Protein AF-A0A8H5HK68-F1 (afdb_monomer)

Foldseek 3Di:
DDPVVVVVVLVVVVVVVVVPPDDDPDDDPVVVVVVSVVVVVVVVVVVPDPPCPPPDDPDDDDDDDDDDDDDPPPPPPPPPPVPPPPPPDDPPDDDPPPDPCDPVNVVVVVVVVVVVVVVVVVVVVVVVVVVVVPDDPVVVVVVVVVVVVVVVVVVVVVVVVVVVVVVVVVVVVVVVVVVLVVQCVPPNPCSCVVVVPDPDPPPPPPPPDDDDDDDDDDDDDDDDDDDPDDDDDDDPVCPVVVVVVVVVVVVVVVVVVVVVVVVVVVVVVVVVVVVVVVVVVVVVVVVVVVVD

pLDDT: mean 76.27, std 20.34, range [37.88, 98.5]

Structure (mmCIF, N/CA/C/O backbone):
data_AF-A0A8H5HK68-F1
#
_entry.id   AF-A0A8H5HK68-F1
#
loop_
_atom_site.group_PDB
_atom_site.id
_atom_site.type_symbol
_atom_site.label_atom_id
_atom_site.label_alt_id
_atom_site.label_comp_id
_atom_site.label_asym_id
_atom_site.label_entity_id
_atom_site.label_seq_id
_atom_site.pdbx_PDB_ins_code
_atom_site.Cartn_x
_atom_site.Cartn_y
_atom_site.Cartn_z
_atom_site.occupancy
_atom_site.B_iso_or_equiv
_atom_site.auth_seq_id
_atom_site.auth_comp_id
_atom_site.auth_asym_id
_atom_site.auth_atom_id
_atom_site.pdbx_PDB_model_num
ATOM 1 N N . MET A 1 1 ? 32.443 6.934 2.730 1.00 54.97 1 MET A N 1
ATOM 2 C CA . MET A 1 1 ? 32.613 5.582 3.315 1.00 54.97 1 MET A CA 1
ATOM 3 C C . MET A 1 1 ? 32.509 4.552 2.202 1.00 54.97 1 MET A C 1
ATOM 5 O O . MET A 1 1 ? 31.492 4.511 1.526 1.00 54.97 1 MET A O 1
ATOM 9 N N . SER A 1 2 ? 33.548 3.757 1.962 1.00 69.62 2 SER A N 1
ATOM 10 C CA . SER A 1 2 ? 33.532 2.684 0.959 1.00 69.62 2 SER A CA 1
ATOM 11 C C . SER A 1 2 ? 32.573 1.556 1.374 1.00 69.62 2 SER A C 1
ATOM 13 O O . SER A 1 2 ? 32.451 1.256 2.561 1.00 69.62 2 SER A O 1
ATOM 15 N N . ARG A 1 3 ? 31.905 0.907 0.403 1.00 67.56 3 ARG A N 1
ATOM 16 C CA . ARG A 1 3 ? 30.930 -0.191 0.623 1.00 67.56 3 ARG A CA 1
ATOM 17 C C . ARG A 1 3 ? 31.469 -1.315 1.527 1.00 67.56 3 ARG A C 1
ATOM 19 O O . ARG A 1 3 ? 30.706 -1.946 2.255 1.00 67.56 3 ARG A O 1
ATOM 26 N N . LEU A 1 4 ? 32.788 -1.525 1.522 1.00 69.75 4 LEU A N 1
ATOM 27 C CA . LEU A 1 4 ? 33.481 -2.479 2.393 1.00 69.75 4 LEU A 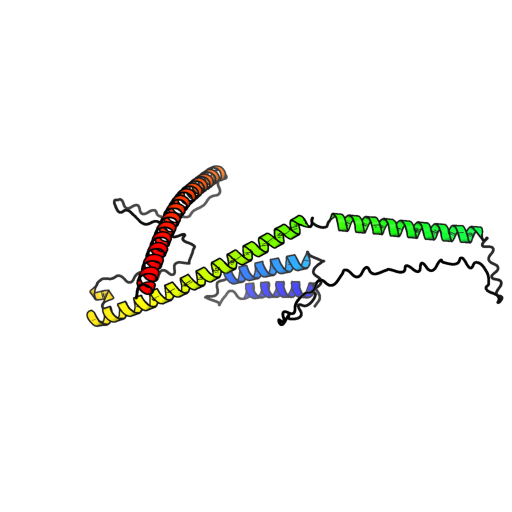CA 1
ATOM 28 C C . LEU A 1 4 ? 33.395 -2.120 3.888 1.00 69.75 4 LEU A C 1
ATOM 30 O O . LEU A 1 4 ? 33.248 -3.009 4.725 1.00 69.75 4 LEU A O 1
ATOM 34 N N . ASN A 1 5 ? 33.447 -0.831 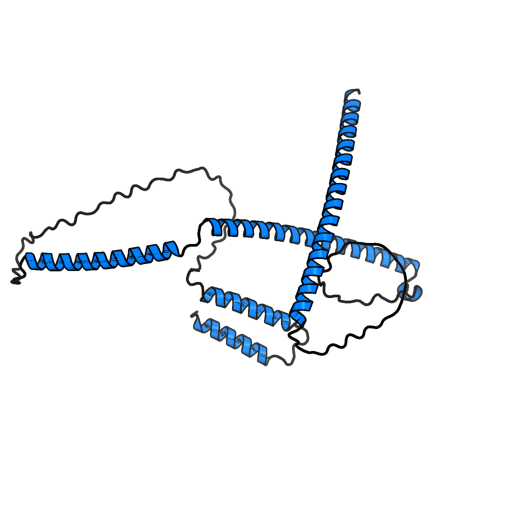4.233 1.00 77.56 5 ASN A N 1
ATOM 35 C CA . ASN A 1 5 ? 33.457 -0.380 5.627 1.00 77.56 5 ASN A CA 1
ATOM 36 C C . ASN A 1 5 ? 32.091 -0.563 6.300 1.00 77.56 5 ASN A C 1
ATOM 38 O O . ASN A 1 5 ? 32.034 -0.866 7.489 1.00 77.56 5 ASN A O 1
ATOM 42 N N . LEU A 1 6 ? 30.999 -0.462 5.535 1.00 75.38 6 LEU A N 1
ATOM 43 C CA . LEU A 1 6 ? 29.643 -0.632 6.057 1.00 75.38 6 LEU A CA 1
ATOM 44 C C . LEU A 1 6 ? 29.345 -2.097 6.417 1.00 75.38 6 LEU A C 1
ATOM 46 O O . LEU A 1 6 ? 28.842 -2.377 7.501 1.00 75.38 6 LEU A O 1
ATOM 50 N N . LYS A 1 7 ? 29.742 -3.047 5.554 1.00 78.94 7 LYS A N 1
ATOM 51 C CA . LYS A 1 7 ? 29.610 -4.488 5.840 1.00 78.94 7 LYS A CA 1
ATOM 52 C C . LYS A 1 7 ? 30.415 -4.890 7.078 1.00 78.94 7 LYS A C 1
ATOM 54 O O . LYS A 1 7 ? 29.927 -5.647 7.912 1.00 78.94 7 LYS A O 1
ATOM 59 N N . LYS A 1 8 ? 31.629 -4.348 7.224 1.00 78.62 8 LYS A N 1
ATOM 60 C CA . LYS A 1 8 ? 32.499 -4.622 8.377 1.00 78.62 8 LYS A CA 1
ATOM 61 C C . LYS A 1 8 ? 31.907 -4.081 9.685 1.00 78.62 8 LYS A C 1
ATOM 63 O O . LYS A 1 8 ? 31.937 -4.785 10.691 1.00 78.62 8 LYS A O 1
ATOM 68 N N . LEU A 1 9 ? 31.306 -2.888 9.653 1.00 78.56 9 LEU A N 1
ATOM 69 C CA . LEU A 1 9 ? 30.600 -2.300 10.796 1.00 78.56 9 LEU A CA 1
ATOM 70 C C . LEU A 1 9 ? 29.391 -3.153 11.218 1.00 78.56 9 LEU A C 1
ATOM 72 O O . LEU A 1 9 ? 29.224 -3.435 12.402 1.00 78.56 9 LEU A O 1
ATOM 76 N N . LEU A 1 10 ? 28.602 -3.632 10.251 1.00 79.25 10 LEU A N 1
ATOM 77 C CA . LEU A 1 10 ? 27.422 -4.459 10.514 1.00 79.25 10 LEU A CA 1
ATOM 78 C C . LEU A 1 10 ? 27.793 -5.807 11.159 1.00 79.25 10 LEU A C 1
ATOM 80 O O . LEU A 1 10 ? 27.184 -6.229 12.142 1.00 79.25 10 LEU A O 1
ATOM 84 N N . VAL A 1 11 ? 28.846 -6.456 10.650 1.00 82.88 11 VAL A N 1
ATOM 85 C CA . VAL A 1 11 ? 29.379 -7.704 11.221 1.00 82.88 11 VAL A CA 1
ATOM 86 C C . VAL A 1 11 ? 29.912 -7.474 12.638 1.00 82.88 11 VAL A C 1
ATOM 88 O O . VAL A 1 11 ? 29.661 -8.291 13.525 1.00 82.88 11 VAL A O 1
ATOM 91 N N . MET A 1 12 ? 30.592 -6.349 12.888 1.00 82.38 12 MET A N 1
ATOM 92 C CA . MET A 1 12 ? 31.058 -5.990 14.230 1.00 82.38 12 MET A CA 1
ATOM 93 C C . MET A 1 12 ? 29.905 -5.744 15.210 1.00 82.38 12 MET A C 1
ATOM 95 O O . MET A 1 12 ? 29.978 -6.228 16.339 1.00 82.38 12 MET A O 1
ATOM 99 N N . MET A 1 13 ? 28.835 -5.059 14.794 1.00 77.94 13 MET A N 1
ATOM 100 C CA . MET A 1 13 ? 27.649 -4.849 15.636 1.00 77.94 13 MET A CA 1
ATOM 101 C C . MET A 1 13 ? 26.954 -6.173 15.968 1.00 77.94 13 MET A C 1
ATOM 103 O O . MET A 1 13 ? 26.655 -6.424 17.135 1.00 77.94 13 MET A O 1
ATOM 107 N N . ARG A 1 14 ? 26.795 -7.072 14.986 1.00 80.19 14 ARG A N 1
ATOM 108 C CA . ARG A 1 14 ? 26.222 -8.411 15.210 1.00 80.19 14 ARG A CA 1
ATOM 109 C C . ARG A 1 14 ? 27.074 -9.234 16.180 1.00 80.19 14 ARG A C 1
ATOM 111 O O . ARG A 1 14 ? 26.552 -9.825 17.121 1.00 80.19 14 ARG A O 1
ATOM 118 N N . ALA A 1 15 ? 28.395 -9.222 16.006 1.00 80.88 15 ALA A N 1
ATOM 119 C CA . ALA A 1 15 ? 29.319 -9.921 16.895 1.00 80.88 15 ALA A CA 1
ATOM 120 C C . ALA A 1 15 ? 29.398 -9.293 18.301 1.00 80.88 15 ALA A C 1
ATOM 122 O O . ALA A 1 15 ? 29.712 -9.984 19.269 1.00 80.88 15 ALA A O 1
ATOM 123 N N . SER A 1 16 ? 29.153 -7.987 18.435 1.00 80.31 16 SER A N 1
ATOM 124 C CA . SER A 1 16 ? 29.076 -7.301 19.729 1.00 80.31 16 SER A CA 1
ATOM 125 C C . SER A 1 16 ? 27.791 -7.668 20.480 1.00 80.31 16 SER A C 1
ATOM 127 O O . SER A 1 16 ? 27.874 -8.038 21.649 1.00 80.31 16 SER A O 1
ATOM 129 N N . MET A 1 17 ? 26.635 -7.702 19.802 1.00 73.12 17 MET A N 1
ATOM 130 C CA . MET A 1 17 ? 25.363 -8.114 20.419 1.00 73.12 17 MET A CA 1
ATOM 131 C C . MET A 1 17 ? 25.378 -9.572 20.888 1.00 73.12 17 MET A C 1
ATOM 133 O O . MET A 1 17 ? 24.941 -9.864 21.998 1.00 73.12 17 MET A O 1
ATOM 137 N N . MET A 1 18 ? 25.963 -10.483 20.103 1.00 75.56 18 MET A N 1
ATOM 138 C CA . MET A 1 18 ? 26.057 -11.900 20.487 1.00 75.56 18 MET A CA 1
ATOM 139 C C . MET A 1 18 ? 26.965 -12.140 21.705 1.00 75.56 18 MET A C 1
ATOM 141 O O . MET A 1 18 ? 26.823 -13.149 22.390 1.00 75.56 18 MET A O 1
ATOM 145 N N . ARG A 1 19 ? 27.882 -11.212 22.012 1.00 76.19 19 ARG A N 1
ATOM 146 C CA . ARG A 1 19 ? 28.782 -11.305 23.174 1.00 76.19 19 ARG A CA 1
ATOM 147 C C . ARG A 1 19 ? 28.212 -10.672 24.452 1.00 76.19 19 ARG A C 1
ATOM 149 O O . ARG A 1 19 ? 28.765 -10.907 25.521 1.00 76.19 19 ARG A O 1
ATOM 156 N N . GLY A 1 20 ? 27.101 -9.931 24.374 1.00 58.84 20 GLY A N 1
ATOM 157 C CA . GLY A 1 20 ? 26.488 -9.217 25.509 1.00 58.84 20 GLY A CA 1
ATOM 158 C C . GLY A 1 20 ? 25.402 -9.977 26.288 1.00 58.84 20 GLY A C 1
ATOM 159 O O . GLY A 1 20 ? 24.796 -9.420 27.201 1.00 58.84 20 GLY A O 1
ATOM 160 N N . HIS A 1 21 ? 25.132 -11.243 25.963 1.00 54.75 21 HIS A N 1
ATOM 161 C CA . HIS A 1 21 ? 23.926 -11.970 26.391 1.00 54.75 21 HIS A CA 1
ATOM 162 C C . HIS A 1 21 ? 23.942 -12.533 27.830 1.00 54.75 21 HIS A C 1
ATOM 164 O O . HIS A 1 21 ? 23.445 -13.632 28.071 1.00 54.75 21 HIS A O 1
ATOM 170 N N . LYS A 1 22 ? 24.499 -11.809 28.812 1.00 57.66 22 LYS A N 1
ATOM 171 C CA . LYS A 1 22 ? 24.454 -12.253 30.222 1.00 57.66 22 LYS A CA 1
ATOM 172 C C . LYS A 1 22 ? 23.685 -11.365 31.200 1.00 57.66 22 LYS A C 1
ATOM 174 O O . LYS A 1 22 ? 23.438 -11.838 32.303 1.00 57.66 22 LYS A O 1
ATOM 179 N N . THR A 1 23 ? 23.220 -10.162 30.846 1.00 53.84 23 THR A N 1
ATOM 180 C CA . THR A 1 23 ? 22.587 -9.290 31.870 1.00 53.84 23 THR A CA 1
ATOM 181 C C . THR A 1 23 ? 21.418 -8.401 31.441 1.00 53.84 23 THR A C 1
ATOM 183 O O . THR A 1 23 ? 20.906 -7.670 32.284 1.00 53.84 23 THR A O 1
ATOM 186 N N . VAL A 1 24 ? 20.893 -8.489 30.216 1.00 49.31 24 VAL A N 1
ATOM 187 C CA . VAL A 1 24 ? 19.701 -7.701 29.834 1.00 49.31 24 VAL A CA 1
ATOM 188 C C . VAL A 1 24 ? 18.443 -8.563 29.945 1.00 49.31 24 VAL A C 1
ATOM 190 O O . VAL A 1 24 ? 17.981 -9.161 28.977 1.00 49.31 24 VAL A O 1
ATOM 193 N N . ARG A 1 25 ? 17.895 -8.662 31.161 1.00 55.06 25 ARG A N 1
ATOM 194 C CA . ARG A 1 25 ? 16.533 -9.169 31.379 1.00 55.06 25 ARG A CA 1
ATOM 195 C C . ARG A 1 25 ? 15.547 -8.087 30.938 1.00 55.06 25 ARG A C 1
ATOM 197 O O . ARG A 1 25 ? 15.471 -7.052 31.587 1.00 55.06 25 ARG A O 1
ATOM 204 N N . GLY A 1 26 ? 14.804 -8.334 29.860 1.00 56.44 26 GLY A N 1
ATOM 205 C CA . GLY A 1 26 ? 13.565 -7.598 29.572 1.00 56.44 26 GLY A CA 1
ATOM 206 C C . GLY A 1 26 ? 13.445 -6.917 28.208 1.00 56.44 26 GLY A C 1
ATOM 207 O O . GLY A 1 26 ? 12.382 -6.379 27.926 1.00 56.44 26 GLY A O 1
ATOM 208 N N . CYS A 1 27 ? 14.461 -6.954 27.342 1.00 55.94 27 CYS A N 1
ATOM 209 C CA . CYS A 1 27 ? 14.286 -6.525 25.950 1.00 55.94 27 CYS A CA 1
ATOM 210 C C . CYS A 1 27 ? 14.032 -7.747 25.066 1.00 55.94 27 CYS A C 1
ATOM 212 O O . CYS A 1 27 ? 14.892 -8.622 24.973 1.00 55.94 27 CYS A O 1
ATOM 214 N N . ASP A 1 28 ? 12.860 -7.794 24.428 1.00 68.19 28 ASP A N 1
ATOM 215 C CA . ASP A 1 28 ? 12.465 -8.810 23.448 1.00 68.19 28 ASP A CA 1
ATOM 216 C C . ASP A 1 28 ? 13.537 -8.967 22.363 1.00 68.19 28 ASP A C 1
ATOM 218 O O . ASP A 1 28 ? 13.599 -8.196 21.399 1.00 68.19 28 ASP A O 1
ATOM 222 N N . ALA A 1 29 ? 14.374 -9.996 22.499 1.00 64.50 29 ALA A N 1
ATOM 223 C CA . ALA A 1 29 ? 15.396 -10.353 21.518 1.00 64.50 29 ALA A CA 1
ATOM 224 C C . ALA A 1 29 ? 14.793 -10.526 20.111 1.00 64.50 29 ALA A C 1
ATOM 226 O O . ALA A 1 29 ? 15.429 -10.198 19.111 1.00 64.50 29 ALA A O 1
ATOM 227 N N . SER A 1 30 ? 13.526 -10.942 20.041 1.00 70.00 30 SER A N 1
ATOM 228 C CA . SER A 1 30 ? 12.752 -11.080 18.809 1.00 70.00 30 SER A CA 1
ATOM 229 C C . SER A 1 30 ? 12.586 -9.760 18.048 1.00 70.00 30 SER A C 1
ATOM 231 O O . SER A 1 30 ? 12.721 -9.748 16.828 1.00 70.00 30 SER A O 1
ATOM 233 N N . ARG A 1 31 ? 12.367 -8.629 18.735 1.00 73.38 31 ARG A N 1
ATOM 234 C CA . ARG A 1 31 ? 12.235 -7.311 18.081 1.00 73.38 31 ARG A CA 1
ATOM 235 C C . ARG A 1 31 ? 13.555 -6.825 17.491 1.00 73.38 31 ARG A C 1
ATOM 237 O O . ARG A 1 31 ? 13.567 -6.226 16.420 1.00 73.38 31 ARG A O 1
ATOM 244 N N . VAL A 1 32 ? 14.664 -7.100 18.176 1.00 73.69 32 VAL A N 1
ATOM 245 C CA . VAL A 1 32 ? 16.004 -6.707 17.718 1.00 73.69 32 VAL A CA 1
ATOM 246 C C . VAL A 1 32 ? 16.431 -7.536 16.507 1.00 73.69 32 VAL A C 1
ATOM 248 O O . VAL A 1 32 ? 16.991 -6.988 15.561 1.00 73.69 32 VAL A O 1
ATOM 251 N N . LEU A 1 33 ? 16.128 -8.837 16.500 1.00 76.94 33 LEU A N 1
ATOM 252 C CA . LEU A 1 33 ? 16.399 -9.702 15.351 1.00 76.94 33 LEU A CA 1
ATOM 253 C C . LEU A 1 33 ? 15.573 -9.295 14.124 1.00 76.94 33 LEU A C 1
ATOM 255 O O . LEU A 1 33 ? 16.132 -9.201 13.036 1.00 76.94 33 LEU A O 1
ATOM 259 N N . TYR A 1 34 ? 14.296 -8.948 14.309 1.00 76.44 34 TYR A N 1
ATOM 260 C CA . TYR A 1 34 ? 13.438 -8.497 13.208 1.00 76.44 34 TYR A CA 1
ATOM 261 C C . TYR A 1 34 ? 13.939 -7.191 12.572 1.00 76.44 34 TYR A C 1
ATOM 263 O O . TYR A 1 34 ? 14.039 -7.088 11.352 1.00 76.44 34 TYR A O 1
ATOM 271 N N . ALA A 1 35 ? 14.352 -6.219 13.395 1.00 73.62 35 ALA A N 1
ATOM 272 C CA . ALA A 1 35 ? 14.915 -4.958 12.909 1.00 73.62 35 ALA A CA 1
ATOM 273 C C . ALA A 1 35 ? 16.246 -5.150 12.152 1.00 73.62 35 ALA A C 1
ATOM 275 O O . ALA A 1 35 ? 16.549 -4.411 11.214 1.00 73.62 35 ALA A O 1
ATOM 276 N N . LEU A 1 36 ? 17.053 -6.144 12.542 1.00 77.56 36 LEU A N 1
ATOM 277 C CA . LEU A 1 36 ? 18.302 -6.476 11.852 1.00 77.56 36 LEU A CA 1
ATOM 278 C C . LEU A 1 36 ? 18.062 -7.174 10.507 1.00 77.56 36 LEU A C 1
ATOM 280 O O . LEU A 1 36 ? 18.801 -6.908 9.556 1.00 77.56 36 LEU A O 1
ATOM 284 N N . ASP A 1 37 ? 17.045 -8.028 10.406 1.00 78.00 37 ASP A N 1
ATOM 285 C CA . ASP A 1 37 ? 16.674 -8.668 9.140 1.00 78.00 37 ASP A CA 1
ATOM 286 C C . ASP A 1 37 ? 16.065 -7.664 8.154 1.00 78.00 37 ASP A C 1
ATOM 288 O O . ASP A 1 37 ? 16.429 -7.664 6.976 1.00 78.00 37 ASP A O 1
ATOM 292 N N . GLU A 1 38 ? 15.251 -6.724 8.635 1.00 81.56 38 GLU A N 1
ATOM 293 C CA . GLU A 1 38 ? 14.715 -5.631 7.820 1.00 81.56 38 GLU A CA 1
ATOM 294 C C . GLU A 1 38 ? 15.833 -4.705 7.303 1.00 81.56 38 GLU A C 1
ATOM 296 O O . GLU A 1 38 ? 15.902 -4.395 6.110 1.00 81.56 38 GLU A O 1
ATOM 301 N N . ALA A 1 39 ? 16.799 -4.351 8.158 1.00 77.62 39 ALA A N 1
ATOM 302 C CA . ALA A 1 39 ? 17.971 -3.578 7.747 1.00 77.62 39 ALA A CA 1
ATOM 303 C C . ALA A 1 39 ? 18.843 -4.323 6.714 1.00 77.62 39 ALA A C 1
ATOM 305 O O . ALA A 1 39 ? 19.372 -3.703 5.785 1.00 77.62 39 ALA A O 1
ATOM 306 N N . ASN A 1 40 ? 18.979 -5.649 6.839 1.00 79.44 40 ASN A N 1
ATOM 307 C CA . ASN A 1 40 ? 19.689 -6.478 5.861 1.00 79.44 40 ASN A CA 1
ATOM 308 C C . ASN A 1 40 ? 18.958 -6.545 4.517 1.00 79.44 40 ASN A C 1
ATOM 310 O O . ASN A 1 40 ? 19.614 -6.474 3.475 1.00 79.44 40 ASN A O 1
ATOM 314 N N . ALA A 1 41 ? 17.628 -6.645 4.522 1.00 79.50 41 ALA A N 1
ATOM 315 C CA . ALA A 1 41 ? 16.822 -6.639 3.306 1.00 79.50 41 ALA A CA 1
ATOM 316 C C . ALA A 1 41 ? 16.978 -5.312 2.543 1.00 79.50 41 ALA A C 1
ATOM 318 O O . ALA A 1 41 ? 17.267 -5.319 1.344 1.00 79.50 41 ALA A O 1
ATOM 319 N N . ILE A 1 42 ? 16.912 -4.179 3.250 1.00 76.00 42 ILE A N 1
ATOM 320 C CA . ILE A 1 42 ? 17.106 -2.840 2.670 1.00 76.00 42 ILE A CA 1
ATOM 321 C C . ILE A 1 42 ? 18.520 -2.691 2.091 1.00 76.00 42 ILE A C 1
ATOM 323 O O . ILE A 1 42 ? 18.693 -2.221 0.965 1.00 76.00 42 ILE A O 1
ATOM 327 N N . LEU A 1 43 ? 19.549 -3.130 2.823 1.00 77.12 43 LEU A N 1
ATOM 328 C CA . LEU A 1 43 ? 20.933 -3.090 2.344 1.00 77.12 43 LEU A CA 1
ATOM 329 C C . LEU A 1 43 ? 21.158 -3.994 1.127 1.00 77.12 43 LEU A C 1
ATOM 331 O O . LEU A 1 43 ? 21.870 -3.599 0.205 1.00 77.12 43 LEU A O 1
ATOM 335 N N . SER A 1 44 ? 20.550 -5.181 1.098 1.00 79.88 44 SER A N 1
ATOM 336 C CA . SER A 1 44 ? 20.609 -6.089 -0.052 1.00 79.88 44 SER A CA 1
ATOM 337 C C . SER A 1 44 ? 19.971 -5.455 -1.292 1.00 79.88 44 SER A C 1
ATOM 339 O O . SER A 1 44 ? 20.559 -5.470 -2.378 1.00 79.88 44 SER A O 1
ATOM 341 N N . TYR A 1 45 ? 18.823 -4.796 -1.118 1.00 77.88 45 TYR A N 1
ATOM 342 C CA . TYR A 1 45 ? 18.119 -4.104 -2.195 1.00 77.88 45 TYR A CA 1
ATOM 343 C C . TYR A 1 45 ? 18.942 -2.933 -2.761 1.00 77.88 45 TYR A C 1
ATOM 345 O O . TYR A 1 45 ? 19.137 -2.825 -3.972 1.00 77.88 45 TYR A O 1
ATOM 353 N N . LEU A 1 46 ? 19.541 -2.116 -1.886 1.00 74.56 46 LEU A N 1
ATOM 354 C CA . LEU A 1 46 ? 20.411 -0.996 -2.272 1.00 74.56 46 LEU A CA 1
ATOM 355 C C . LEU A 1 46 ? 21.723 -1.432 -2.944 1.00 74.56 46 LEU A C 1
ATOM 357 O O . LEU A 1 46 ? 22.312 -0.667 -3.708 1.00 74.56 46 LEU A O 1
ATOM 361 N N . ILE A 1 47 ? 22.212 -2.644 -2.665 1.00 74.19 47 ILE A N 1
ATOM 362 C CA . ILE A 1 47 ? 23.411 -3.193 -3.315 1.00 74.19 47 ILE A CA 1
ATOM 363 C C . ILE A 1 47 ? 23.081 -3.750 -4.707 1.00 74.19 47 ILE A C 1
ATOM 365 O O . ILE A 1 47 ? 23.912 -3.631 -5.609 1.00 74.19 47 ILE A O 1
ATOM 369 N N . THR A 1 48 ? 21.894 -4.336 -4.880 1.00 76.00 48 THR A N 1
ATOM 370 C CA . THR A 1 48 ? 21.513 -5.080 -6.093 1.00 76.00 48 THR A CA 1
ATOM 371 C C . THR A 1 48 ? 20.873 -4.193 -7.168 1.00 76.00 48 THR A C 1
ATOM 373 O O . THR A 1 48 ? 20.935 -4.536 -8.344 1.00 76.00 48 THR A O 1
ATOM 376 N N . CYS A 1 49 ? 20.337 -3.020 -6.810 1.00 58.25 49 CYS A N 1
ATOM 377 C CA . CYS A 1 49 ? 19.820 -2.036 -7.769 1.00 58.25 49 CYS A CA 1
ATOM 378 C C . CYS A 1 49 ? 20.862 -0.940 -8.088 1.00 58.25 49 CYS A C 1
ATOM 380 O O . CYS A 1 49 ? 20.938 0.060 -7.371 1.00 58.25 49 CYS A O 1
ATOM 382 N N . PRO A 1 50 ? 21.640 -1.040 -9.187 1.00 58.78 50 PRO A N 1
ATOM 383 C CA . PRO A 1 50 ? 22.617 -0.013 -9.564 1.00 58.78 50 PRO A CA 1
ATOM 384 C C . PRO A 1 50 ? 21.994 1.296 -10.085 1.00 58.78 50 PRO A C 1
ATOM 386 O O . PRO A 1 50 ? 22.730 2.245 -10.335 1.00 58.78 50 PRO A O 1
ATOM 389 N N . GLN A 1 51 ? 20.667 1.375 -10.249 1.00 58.03 51 GLN A N 1
ATOM 390 C CA . GLN A 1 51 ? 19.992 2.559 -10.803 1.00 58.03 51 GLN A CA 1
ATOM 391 C C . GLN A 1 51 ? 19.547 3.603 -9.769 1.00 58.03 51 GLN A C 1
ATOM 393 O O . GLN A 1 51 ? 19.146 4.697 -10.159 1.00 58.03 51 GLN A O 1
ATOM 398 N N . PHE A 1 52 ? 19.655 3.329 -8.466 1.00 49.09 52 PHE A N 1
ATOM 399 C CA . PHE A 1 52 ? 19.312 4.317 -7.439 1.00 49.09 52 PHE A CA 1
ATOM 400 C C . PHE A 1 52 ? 20.494 5.267 -7.188 1.00 49.09 52 PHE A C 1
ATOM 402 O O . PHE A 1 52 ? 21.212 5.186 -6.190 1.00 49.09 52 PHE A O 1
ATOM 409 N N . VAL A 1 53 ? 20.731 6.172 -8.141 1.00 50.75 53 VAL A N 1
ATOM 410 C CA . VAL A 1 53 ? 21.545 7.366 -7.897 1.00 50.75 53 VAL A CA 1
ATOM 411 C C . VAL A 1 53 ? 20.759 8.228 -6.916 1.00 50.75 53 VAL A C 1
ATOM 413 O O . VAL A 1 53 ? 19.643 8.648 -7.200 1.00 50.75 53 VAL A O 1
ATOM 416 N N . PHE A 1 54 ? 21.332 8.437 -5.734 1.00 41.56 54 PHE A N 1
ATOM 417 C CA . PHE A 1 54 ? 20.753 9.206 -4.638 1.00 41.56 54 PHE A CA 1
ATOM 418 C C . PHE A 1 54 ? 20.623 10.682 -5.057 1.00 41.56 54 PHE A C 1
ATOM 420 O O . PHE A 1 54 ? 21.497 11.502 -4.789 1.00 41.56 54 PHE A O 1
ATOM 427 N N . THR A 1 55 ? 19.550 11.036 -5.761 1.00 45.66 55 THR A N 1
ATOM 428 C CA . THR A 1 55 ? 19.126 12.429 -5.885 1.00 45.66 55 THR A CA 1
ATOM 429 C C . THR A 1 55 ? 18.504 12.819 -4.552 1.00 45.66 55 THR A C 1
ATOM 431 O O . THR A 1 55 ? 17.407 12.376 -4.215 1.00 45.66 55 THR A O 1
ATOM 434 N N . SER A 1 56 ? 19.251 13.581 -3.757 1.00 37.94 56 SER A N 1
ATOM 435 C CA . SER A 1 56 ? 18.827 14.121 -2.466 1.00 37.94 56 SER A CA 1
ATOM 436 C C . SER A 1 56 ? 17.408 14.704 -2.530 1.00 37.94 56 SER A C 1
ATOM 438 O O . SER A 1 56 ? 17.126 15.489 -3.438 1.00 37.94 56 SER A O 1
ATOM 440 N N . PRO A 1 57 ? 16.519 14.401 -1.567 1.00 47.09 57 PRO A N 1
ATOM 441 C CA . PRO A 1 57 ? 15.207 15.017 -1.520 1.00 47.09 57 PRO A CA 1
ATOM 442 C C . PRO A 1 57 ? 15.355 16.418 -0.919 1.00 47.09 57 PRO A C 1
ATOM 444 O O . PRO A 1 57 ? 15.372 16.603 0.300 1.00 47.09 57 PRO A O 1
ATOM 447 N N . THR A 1 58 ? 15.471 17.439 -1.764 1.00 42.28 58 THR A N 1
ATOM 448 C CA . THR A 1 58 ? 15.221 18.818 -1.342 1.00 42.28 58 THR A CA 1
ATOM 449 C C . THR A 1 58 ? 13.734 18.978 -1.039 1.00 42.28 58 THR A C 1
ATOM 451 O O . THR A 1 58 ? 12.913 19.177 -1.925 1.00 42.28 58 THR A O 1
ATOM 454 N N . ARG A 1 59 ? 13.414 18.838 0.251 1.00 44.19 59 ARG A N 1
ATOM 455 C CA . ARG A 1 59 ? 12.402 19.576 1.025 1.00 44.19 59 ARG A CA 1
ATOM 456 C C . ARG A 1 59 ? 11.464 20.452 0.171 1.00 44.19 59 ARG A C 1
ATOM 458 O O . ARG A 1 59 ? 11.724 21.634 -0.034 1.00 44.19 59 ARG A O 1
ATOM 465 N N . LEU A 1 60 ? 10.351 19.873 -0.280 1.00 42.12 60 LEU A N 1
ATOM 466 C CA . LEU A 1 60 ? 9.234 20.613 -0.866 1.00 42.12 60 LEU A CA 1
ATOM 467 C C . LEU A 1 60 ? 8.394 21.226 0.256 1.00 42.12 60 LEU A C 1
ATOM 469 O O . LEU A 1 60 ? 7.570 20.566 0.891 1.00 42.12 60 LEU A O 1
ATOM 473 N N . GLN A 1 61 ? 8.638 22.509 0.500 1.00 43.62 61 GLN A N 1
ATOM 474 C CA . GLN A 1 61 ? 7.683 23.392 1.145 1.00 43.62 61 GLN A CA 1
ATOM 475 C C . GLN A 1 61 ? 6.628 23.766 0.099 1.00 43.62 61 GLN A C 1
ATOM 477 O O . GLN A 1 61 ? 6.952 24.110 -1.036 1.00 43.62 61 GLN A O 1
ATOM 482 N N . ARG A 1 62 ? 5.368 23.588 0.494 1.00 52.25 62 ARG A N 1
ATOM 483 C CA . ARG A 1 62 ? 4.161 23.885 -0.276 1.00 52.25 62 ARG A CA 1
ATOM 484 C C . ARG A 1 62 ? 4.225 25.300 -0.846 1.00 52.25 62 ARG A C 1
ATOM 486 O O . ARG A 1 62 ? 4.483 26.219 -0.084 1.00 52.25 62 ARG A O 1
ATOM 493 N N . ASP A 1 63 ? 3.890 25.435 -2.124 1.00 41.72 63 ASP A N 1
ATOM 494 C CA . ASP A 1 63 ? 2.960 26.462 -2.586 1.00 41.72 63 ASP A CA 1
ATOM 495 C C . ASP A 1 63 ? 2.326 26.023 -3.908 1.00 41.72 63 ASP A C 1
ATOM 497 O O . ASP A 1 63 ? 2.985 25.804 -4.925 1.00 41.72 63 ASP A O 1
ATOM 501 N N . ALA A 1 64 ? 1.008 25.853 -3.858 1.00 53.12 64 ALA A N 1
ATOM 502 C CA . ALA A 1 64 ? 0.168 25.607 -5.010 1.00 53.12 64 ALA A CA 1
ATOM 503 C C . ALA A 1 64 ? 0.065 26.900 -5.829 1.00 53.12 64 ALA A C 1
ATOM 505 O O . ALA A 1 64 ? -0.552 27.872 -5.395 1.00 53.12 64 ALA A O 1
ATOM 506 N N . LYS A 1 65 ? 0.632 26.905 -7.039 1.00 48.62 65 LYS A N 1
ATOM 507 C CA . LYS A 1 65 ? 0.313 27.908 -8.058 1.00 48.62 65 LYS A CA 1
ATOM 508 C C . LYS A 1 65 ? 0.047 27.227 -9.397 1.00 48.62 65 LYS A C 1
ATOM 510 O O . LYS A 1 65 ? 0.896 26.530 -9.939 1.00 48.62 65 LYS A O 1
ATOM 515 N N . ALA A 1 66 ? -1.190 27.428 -9.843 1.00 44.06 66 ALA A N 1
ATOM 516 C CA . ALA A 1 66 ? -1.816 27.074 -11.110 1.00 44.06 66 ALA A CA 1
ATOM 517 C C . ALA A 1 66 ? -0.866 26.680 -12.257 1.00 44.06 66 ALA A C 1
ATOM 519 O O . ALA A 1 66 ? -0.109 27.500 -12.777 1.00 44.06 66 ALA A O 1
ATOM 520 N N . CYS A 1 67 ? -1.003 25.434 -12.715 1.00 39.97 67 CYS A N 1
ATOM 521 C CA . CYS A 1 67 ? -0.491 24.984 -14.002 1.00 39.97 67 CYS A CA 1
ATOM 522 C C . CYS A 1 67 ? -1.465 25.438 -15.100 1.00 39.97 67 CYS A C 1
ATOM 524 O O . CYS A 1 67 ? -2.577 24.925 -15.207 1.00 39.97 67 CYS A O 1
ATOM 526 N N . THR A 1 68 ? -1.053 26.414 -15.906 1.00 53.34 68 THR A N 1
ATOM 527 C CA . THR A 1 68 ? -1.627 26.661 -17.234 1.00 53.34 68 THR A CA 1
ATOM 528 C C . THR A 1 68 ? -0.928 25.755 -18.259 1.00 53.34 68 THR A C 1
ATOM 530 O O . THR A 1 68 ? 0.253 25.435 -18.088 1.00 53.34 68 THR A O 1
ATOM 533 N N . PRO A 1 69 ? -1.618 25.319 -19.330 1.00 55.44 69 PRO A N 1
ATOM 534 C CA . PRO A 1 69 ? -1.052 24.415 -20.322 1.00 55.44 69 PRO A CA 1
ATOM 535 C C . PRO A 1 69 ? -0.108 25.191 -21.246 1.00 55.44 69 PRO A C 1
ATOM 537 O O . PRO A 1 69 ? -0.503 25.713 -22.286 1.00 55.44 69 PRO A O 1
ATOM 540 N N . THR A 1 70 ? 1.164 25.287 -20.860 1.00 50.09 70 THR A N 1
ATOM 541 C CA . THR A 1 70 ? 2.193 25.848 -21.739 1.00 50.09 70 THR A CA 1
ATOM 542 C C . THR A 1 70 ? 2.625 24.782 -22.742 1.00 50.09 70 THR A C 1
ATOM 544 O O . THR A 1 70 ? 3.410 23.893 -22.430 1.00 50.09 70 THR A O 1
ATOM 547 N N . THR A 1 71 ? 2.051 24.875 -23.941 1.00 49.25 71 THR A N 1
ATOM 548 C CA . THR A 1 71 ? 2.640 24.582 -25.254 1.00 49.25 71 THR A CA 1
ATOM 549 C C . THR A 1 71 ? 3.978 23.842 -25.228 1.00 49.25 71 THR A C 1
ATOM 551 O O . THR A 1 71 ? 5.013 24.412 -24.876 1.00 49.25 71 THR A O 1
ATOM 554 N N . MET A 1 72 ? 3.972 22.602 -25.733 1.00 47.06 72 MET A N 1
ATOM 555 C CA . MET A 1 72 ? 5.171 21.912 -26.206 1.00 47.06 72 MET A CA 1
ATOM 556 C C . MET A 1 72 ? 5.888 22.795 -27.232 1.00 47.06 72 MET A C 1
ATOM 558 O O . MET A 1 72 ? 5.567 22.816 -28.423 1.00 47.06 72 MET A O 1
ATOM 562 N N . ARG A 1 73 ? 6.878 23.551 -26.762 1.00 47.38 73 ARG A N 1
ATOM 563 C CA . ARG A 1 73 ? 7.781 24.309 -27.614 1.00 47.38 73 ARG A CA 1
ATOM 564 C C . ARG A 1 73 ? 8.655 23.289 -28.338 1.00 47.38 73 ARG A C 1
ATOM 566 O O . ARG A 1 73 ? 9.604 22.746 -27.781 1.00 47.38 73 ARG A O 1
ATOM 573 N N . ARG A 1 74 ? 8.271 22.998 -29.580 1.00 58.03 74 ARG A N 1
ATOM 574 C CA . ARG A 1 74 ? 9.032 22.234 -30.569 1.00 58.03 74 ARG A CA 1
ATOM 575 C C . ARG A 1 74 ? 10.424 22.856 -30.680 1.00 58.03 74 ARG A C 1
ATOM 577 O O . ARG A 1 74 ? 10.599 23.865 -31.358 1.00 58.03 74 ARG A O 1
ATOM 584 N N . ALA A 1 75 ? 11.396 22.286 -29.973 1.00 46.28 75 ALA A N 1
ATOM 585 C CA . ALA A 1 75 ? 12.793 22.653 -30.109 1.00 46.28 75 ALA A CA 1
ATOM 586 C C . ALA A 1 75 ? 13.214 22.351 -31.553 1.00 46.28 75 ALA A C 1
ATOM 588 O O . ALA A 1 75 ? 13.365 21.195 -31.950 1.00 46.28 75 ALA A O 1
ATOM 589 N N . GLN A 1 76 ? 13.341 23.398 -32.365 1.00 58.50 76 GLN A N 1
ATOM 590 C CA . GLN A 1 76 ? 13.982 23.318 -33.667 1.00 58.50 76 GLN A CA 1
ATOM 591 C C . GLN A 1 76 ? 15.477 23.116 -33.416 1.00 58.50 76 GLN A C 1
ATOM 593 O O . GLN A 1 76 ? 16.228 24.062 -33.201 1.00 58.50 76 GLN A O 1
ATOM 598 N N . SER A 1 77 ? 15.899 21.852 -33.389 1.00 53.50 77 SER A N 1
ATOM 599 C CA . SER A 1 77 ? 17.302 21.481 -33.534 1.00 53.50 77 SER A CA 1
ATOM 600 C C . SER A 1 77 ? 17.718 21.852 -34.956 1.00 53.50 77 SER A C 1
ATOM 602 O O . SER A 1 77 ? 17.535 21.083 -35.898 1.00 53.50 77 SER A O 1
ATOM 604 N N . VAL A 1 78 ? 18.229 23.073 -35.117 1.00 49.62 78 VAL A N 1
ATOM 605 C CA . VAL A 1 78 ? 18.980 23.481 -36.302 1.00 49.62 78 VAL A CA 1
ATOM 606 C C . VAL A 1 78 ? 20.268 22.669 -36.278 1.00 49.62 78 VAL A C 1
ATOM 608 O O . VAL A 1 78 ? 21.259 23.034 -35.647 1.00 49.62 78 VAL A O 1
ATOM 611 N N . ARG A 1 79 ? 20.221 21.494 -36.908 1.00 47.16 79 ARG A N 1
ATOM 612 C CA . ARG A 1 79 ? 21.404 20.691 -37.190 1.00 47.16 79 ARG A CA 1
ATOM 613 C C . ARG A 1 79 ? 22.207 21.424 -38.256 1.00 47.16 79 ARG A C 1
ATOM 615 O O . ARG A 1 79 ? 22.073 21.158 -39.447 1.00 47.16 79 ARG A O 1
ATOM 622 N N . HIS A 1 80 ? 23.067 22.331 -37.812 1.00 45.12 80 HIS A N 1
ATOM 623 C CA . HIS A 1 80 ? 24.284 22.629 -38.545 1.00 45.12 80 HIS A CA 1
ATOM 624 C C . HIS A 1 80 ? 25.145 21.366 -38.501 1.00 45.12 80 HIS A C 1
ATOM 626 O O . HIS A 1 80 ? 26.021 21.215 -37.654 1.00 45.12 80 HIS A O 1
ATOM 632 N N . TYR A 1 81 ? 24.879 20.429 -39.412 1.00 47.31 81 TYR A N 1
ATOM 633 C CA . TYR A 1 81 ? 25.946 19.560 -39.873 1.00 47.31 81 TYR A CA 1
ATOM 634 C C . TYR A 1 81 ? 26.942 20.496 -40.543 1.00 47.31 81 TYR A C 1
ATOM 636 O O . TYR A 1 81 ? 26.736 20.920 -41.680 1.00 47.31 81 TYR A O 1
ATOM 644 N N . ALA A 1 82 ? 27.974 20.894 -39.797 1.00 52.22 82 ALA A N 1
ATOM 645 C CA . ALA A 1 82 ? 29.197 21.392 -40.389 1.00 52.22 82 ALA A CA 1
ATOM 646 C C . ALA A 1 82 ? 29.641 20.294 -41.352 1.00 52.22 82 ALA A C 1
ATOM 648 O O . ALA A 1 82 ? 30.147 19.252 -40.942 1.00 52.22 82 ALA A O 1
ATOM 649 N N . ARG A 1 83 ? 29.300 20.484 -42.628 1.00 49.94 83 ARG A N 1
ATOM 650 C CA . ARG A 1 83 ? 29.779 19.687 -43.743 1.00 49.94 83 ARG A CA 1
ATOM 651 C C . ARG A 1 83 ? 31.294 19.662 -43.554 1.00 49.94 83 ARG A C 1
ATOM 653 O O . ARG A 1 83 ? 31.882 20.744 -43.582 1.00 49.94 83 ARG A O 1
ATOM 660 N N . PRO A 1 84 ? 31.922 18.507 -43.274 1.00 54.09 84 PRO A N 1
ATOM 661 C CA . PRO A 1 84 ? 33.366 18.426 -43.259 1.00 54.09 84 PRO A CA 1
ATOM 662 C C . PRO A 1 84 ? 33.758 18.683 -44.703 1.00 54.09 84 PRO A C 1
ATOM 664 O O . PRO A 1 84 ? 33.649 17.810 -45.563 1.00 54.09 84 PRO A O 1
ATOM 667 N N . SER A 1 85 ? 34.066 19.938 -45.004 1.00 50.41 85 SER A N 1
ATOM 668 C CA . SER A 1 85 ? 34.734 20.292 -46.232 1.00 50.41 85 SER A CA 1
ATOM 669 C C . SER A 1 85 ? 36.001 19.456 -46.210 1.00 50.41 85 SER A C 1
ATOM 671 O O . SER A 1 85 ? 36.873 19.677 -45.371 1.00 50.41 85 SER A O 1
ATOM 673 N N . LEU A 1 86 ? 36.053 18.449 -47.079 1.00 52.94 86 LEU A N 1
ATOM 674 C CA . LEU A 1 86 ? 37.278 17.826 -47.558 1.00 52.94 86 LEU A CA 1
ATOM 675 C C . LEU A 1 86 ? 38.115 18.940 -48.202 1.00 52.94 86 LEU A C 1
ATOM 677 O O . LEU A 1 86 ? 38.209 19.044 -49.418 1.00 52.94 86 LEU A O 1
ATOM 681 N N . ALA A 1 87 ? 38.663 19.832 -47.381 1.00 51.94 87 ALA A N 1
ATOM 682 C CA . ALA A 1 87 ? 39.720 20.751 -47.747 1.00 51.94 87 ALA A CA 1
ATOM 683 C C . ALA A 1 87 ? 41.011 19.929 -47.750 1.00 51.94 87 ALA A C 1
ATOM 685 O O . ALA A 1 87 ? 41.868 20.047 -46.880 1.00 51.94 87 ALA A O 1
ATOM 686 N N . LEU A 1 88 ? 41.082 19.010 -48.711 1.00 52.78 88 LEU A N 1
ATOM 687 C CA . LEU A 1 88 ? 42.339 18.484 -49.203 1.00 52.78 88 LEU A CA 1
ATOM 688 C C . LEU A 1 88 ? 43.002 19.635 -49.964 1.00 52.78 88 LEU A C 1
ATOM 690 O O . LEU A 1 88 ? 42.588 19.953 -51.074 1.00 52.78 88 LEU A O 1
ATOM 694 N N . GLY A 1 89 ? 44.000 20.263 -49.349 1.00 51.66 89 GLY A N 1
ATOM 695 C CA . GLY A 1 89 ? 44.955 21.113 -50.055 1.00 51.66 89 GLY A CA 1
ATOM 696 C C . GLY A 1 89 ? 44.654 22.607 -50.015 1.00 51.66 89 GLY A C 1
ATOM 697 O O . GLY A 1 89 ? 43.990 23.137 -50.897 1.00 51.66 89 GLY A O 1
ATOM 698 N N . ALA A 1 90 ? 45.214 23.279 -49.012 1.00 47.94 90 ALA A N 1
ATOM 699 C CA . ALA A 1 90 ? 45.847 24.591 -49.162 1.00 47.94 90 ALA A CA 1
ATOM 700 C C . ALA A 1 90 ? 46.587 24.915 -47.853 1.00 47.94 90 ALA A C 1
ATOM 702 O O . ALA A 1 90 ? 46.208 25.823 -47.119 1.00 47.94 90 ALA A O 1
ATOM 703 N N . ASP A 1 91 ? 47.599 24.108 -47.520 1.00 55.25 91 ASP A N 1
ATOM 704 C CA . ASP A 1 91 ? 48.634 24.541 -46.581 1.00 55.25 91 ASP A CA 1
ATOM 705 C C . ASP A 1 91 ? 49.705 25.245 -47.417 1.00 55.25 91 ASP A C 1
ATOM 707 O O . ASP A 1 91 ? 50.565 24.615 -48.032 1.00 55.25 91 ASP A O 1
ATOM 711 N N . ASP A 1 92 ? 49.542 26.558 -47.554 1.00 56.19 92 ASP A N 1
ATOM 712 C CA . ASP A 1 92 ? 50.270 27.397 -48.511 1.00 56.19 92 ASP A CA 1
ATOM 713 C C . ASP A 1 92 ? 51.661 27.818 -48.002 1.00 56.19 92 ASP A C 1
ATOM 715 O O . ASP A 1 92 ? 52.249 28.778 -48.492 1.00 56.19 92 ASP A O 1
ATOM 719 N N . LEU A 1 93 ? 52.213 27.119 -47.001 1.00 57.62 93 LEU A N 1
ATOM 720 C CA . LEU A 1 93 ? 53.553 27.380 -46.470 1.00 57.62 93 LEU A CA 1
ATOM 721 C C . LEU A 1 93 ? 54.284 26.086 -46.083 1.00 57.62 93 LEU A C 1
ATOM 723 O O . LEU A 1 93 ? 54.583 25.816 -44.924 1.00 57.62 93 LEU A O 1
ATOM 727 N N . GLY A 1 94 ? 54.655 25.327 -47.114 1.00 57.81 94 GLY A N 1
ATOM 728 C CA . GLY A 1 94 ? 56.038 24.877 -47.274 1.00 57.81 94 GLY A CA 1
ATOM 729 C C . GLY A 1 94 ? 56.673 24.118 -46.108 1.00 57.81 94 GLY A C 1
ATOM 730 O O . GLY A 1 94 ? 57.653 24.578 -45.533 1.00 57.81 94 GLY A O 1
ATOM 731 N N . MET A 1 95 ? 56.230 22.885 -45.878 1.00 52.06 95 MET A N 1
ATOM 732 C CA . MET A 1 95 ? 57.165 21.797 -45.592 1.00 52.06 95 MET A CA 1
ATOM 733 C C . MET A 1 95 ? 56.747 20.579 -46.407 1.00 52.06 95 MET A C 1
ATOM 735 O O . MET A 1 95 ? 55.793 19.885 -46.066 1.00 52.06 95 MET A O 1
ATOM 739 N N . LEU A 1 96 ? 57.472 20.347 -47.504 1.00 50.28 96 LEU A N 1
ATOM 740 C CA . LEU A 1 96 ? 57.425 19.130 -48.310 1.00 50.28 96 LEU A CA 1
ATOM 741 C C . LEU A 1 96 ? 57.778 17.937 -47.412 1.00 50.28 96 LEU A C 1
ATOM 743 O O . LEU A 1 96 ? 58.932 17.530 -47.306 1.00 50.28 96 LEU A O 1
ATOM 747 N N . ARG A 1 97 ? 56.781 17.386 -46.717 1.00 56.22 97 ARG A N 1
ATOM 748 C CA . ARG A 1 97 ? 56.869 16.021 -46.217 1.00 56.22 97 ARG A CA 1
ATOM 749 C C . ARG A 1 97 ? 56.795 15.120 -47.442 1.00 56.22 97 ARG A C 1
ATOM 751 O O . ARG A 1 97 ? 55.712 14.839 -47.940 1.00 56.22 97 ARG A O 1
ATOM 758 N N . GLU A 1 98 ? 57.957 14.699 -47.921 1.00 52.09 98 GLU A N 1
ATOM 759 C CA . GLU A 1 98 ? 58.137 13.557 -48.815 1.00 52.09 98 GLU A CA 1
ATOM 760 C C . GLU A 1 98 ? 57.632 12.297 -48.095 1.00 52.09 98 GLU A C 1
ATOM 762 O O . GLU A 1 98 ? 58.370 11.556 -47.452 1.00 52.09 98 GLU A O 1
ATOM 767 N N . GLY A 1 99 ? 56.320 12.113 -48.108 1.00 60.44 99 GLY A N 1
ATOM 768 C CA . GLY A 1 99 ? 55.680 10.840 -47.853 1.00 60.44 99 GLY A CA 1
ATOM 769 C C . GLY A 1 99 ? 54.854 10.535 -49.085 1.00 60.44 99 GLY A C 1
ATOM 770 O O . GLY A 1 99 ? 53.841 11.194 -49.292 1.00 60.44 99 GLY A O 1
ATOM 771 N N . ASP A 1 100 ? 55.287 9.564 -49.889 1.00 67.31 100 ASP A N 1
ATOM 772 C CA . ASP A 1 100 ? 54.548 8.993 -51.026 1.00 67.31 100 ASP A CA 1
ATOM 773 C C . ASP A 1 100 ? 53.274 8.245 -50.556 1.00 67.31 100 ASP A C 1
ATOM 775 O O . ASP A 1 100 ? 53.013 7.107 -50.936 1.00 67.31 100 ASP A O 1
ATOM 779 N N . GLU A 1 101 ? 52.466 8.845 -49.677 1.00 80.50 101 GLU A N 1
ATOM 780 C CA . GLU A 1 101 ? 51.099 8.386 -49.447 1.00 80.50 101 GLU A CA 1
ATOM 781 C C . GLU A 1 101 ? 50.257 8.936 -50.603 1.00 80.50 101 GLU A C 1
ATOM 783 O O . GLU A 1 101 ? 49.972 10.133 -50.686 1.00 80.50 101 GLU A O 1
ATOM 788 N N . THR A 1 102 ? 49.886 8.064 -51.542 1.00 87.62 102 THR A N 1
ATOM 789 C CA . THR A 1 102 ? 49.022 8.459 -52.656 1.00 87.62 102 THR A CA 1
ATOM 790 C C . THR A 1 102 ? 47.665 8.924 -52.115 1.00 87.62 102 THR A C 1
ATOM 792 O O . THR A 1 102 ? 47.183 8.426 -51.096 1.00 87.62 102 THR A O 1
ATOM 795 N N . ASN A 1 103 ? 46.996 9.863 -52.795 1.00 86.81 103 ASN A N 1
ATOM 796 C CA . ASN A 1 103 ? 45.652 10.314 -52.396 1.00 86.81 103 ASN A CA 1
ATOM 797 C C . ASN A 1 103 ? 44.662 9.141 -52.216 1.00 86.81 103 ASN A C 1
ATOM 799 O O . ASN A 1 103 ? 43.748 9.218 -51.395 1.00 86.81 103 ASN A O 1
ATOM 803 N N . GLU A 1 104 ? 44.856 8.040 -52.951 1.00 90.00 104 GLU A N 1
ATOM 804 C CA . GLU A 1 104 ? 44.081 6.809 -52.781 1.00 90.00 104 GLU A CA 1
ATOM 805 C C . GLU A 1 104 ? 44.273 6.165 -51.402 1.00 90.00 104 GLU A C 1
ATOM 807 O O . GLU A 1 104 ? 43.298 5.706 -50.803 1.00 90.00 104 GLU A O 1
ATOM 812 N N . ASP A 1 105 ? 45.491 6.151 -50.860 1.00 90.25 105 ASP A N 1
ATOM 813 C CA . ASP A 1 105 ? 45.780 5.544 -49.557 1.00 90.25 105 ASP A CA 1
ATOM 814 C C . ASP A 1 105 ? 45.156 6.341 -48.405 1.00 90.25 105 ASP A C 1
ATOM 816 O O . ASP A 1 105 ? 44.635 5.756 -47.448 1.00 90.25 105 ASP A O 1
ATOM 820 N N . VAL A 1 106 ? 45.106 7.672 -48.532 1.00 89.88 106 VAL A N 1
ATOM 821 C CA . VAL A 1 106 ? 44.388 8.548 -47.591 1.00 89.88 106 VAL A CA 1
ATOM 822 C C . VAL A 1 106 ? 42.889 8.236 -47.600 1.00 89.88 106 VAL A C 1
ATOM 824 O O . VAL A 1 106 ? 42.287 8.082 -46.533 1.00 89.88 106 VAL A O 1
ATOM 827 N N . LEU A 1 107 ? 42.286 8.080 -48.783 1.00 92.50 107 LEU A N 1
ATOM 828 C CA . LEU A 1 107 ? 40.869 7.728 -48.916 1.00 92.50 107 LEU A CA 1
ATOM 829 C C . LEU A 1 107 ? 40.567 6.331 -48.353 1.00 92.50 107 LEU A C 1
ATOM 831 O O . LEU A 1 107 ? 39.559 6.162 -47.667 1.00 92.50 107 LEU A O 1
ATOM 835 N N . ARG A 1 108 ? 41.451 5.344 -48.561 1.00 95.75 108 ARG A N 1
ATOM 836 C CA . ARG A 1 108 ? 41.318 4.001 -47.965 1.00 95.75 108 ARG A CA 1
ATOM 837 C C . ARG A 1 108 ? 41.361 4.047 -46.438 1.00 95.75 108 ARG A C 1
ATOM 839 O O . ARG A 1 108 ? 40.531 3.410 -45.791 1.00 95.75 108 ARG A O 1
ATOM 846 N N . ARG A 1 109 ? 42.289 4.815 -45.851 1.00 94.38 109 ARG A N 1
ATOM 847 C CA . ARG A 1 109 ? 42.384 4.981 -44.388 1.00 94.38 109 ARG A CA 1
ATOM 848 C C . ARG A 1 109 ? 41.118 5.633 -43.825 1.00 94.38 109 ARG A C 1
ATOM 850 O O . ARG A 1 109 ? 40.553 5.124 -42.862 1.00 94.38 109 ARG A O 1
ATOM 857 N N . GLN A 1 110 ? 40.634 6.699 -44.466 1.00 94.38 110 GLN A N 1
ATOM 858 C CA . GLN A 1 110 ? 39.398 7.376 -44.062 1.00 94.38 110 GLN A CA 1
ATOM 859 C C . GLN A 1 110 ? 38.167 6.470 -44.168 1.00 94.38 110 GLN A C 1
ATOM 861 O O . GLN A 1 110 ? 37.331 6.490 -43.267 1.00 94.38 110 GLN A O 1
ATOM 866 N N . LEU A 1 111 ? 38.059 5.664 -45.229 1.00 96.19 111 LEU A N 1
ATOM 867 C CA . LEU A 1 111 ? 36.962 4.710 -45.393 1.00 96.19 111 LEU A CA 1
ATOM 868 C C . LEU A 1 111 ? 36.953 3.680 -44.256 1.00 96.19 111 LEU A C 1
ATOM 870 O O . LEU A 1 111 ? 35.928 3.506 -43.606 1.00 96.19 111 LEU A O 1
ATOM 874 N N . LEU A 1 112 ? 38.111 3.092 -43.934 1.00 97.31 112 LEU A N 1
ATOM 875 C CA . LEU A 1 112 ? 38.235 2.139 -42.825 1.00 97.31 112 LEU A CA 1
ATOM 876 C C . LEU A 1 112 ? 37.902 2.762 -41.463 1.00 97.31 112 LEU A C 1
ATOM 878 O O . LEU A 1 112 ? 37.283 2.115 -40.618 1.00 97.31 112 LEU A O 1
ATOM 882 N N . ASP A 1 113 ? 38.302 4.011 -41.223 1.00 96.44 113 ASP A N 1
ATOM 883 C CA . ASP A 1 113 ? 37.956 4.710 -39.983 1.00 96.44 113 ASP A CA 1
ATOM 884 C C . ASP A 1 113 ? 36.454 4.999 -39.893 1.00 96.44 113 ASP A C 1
ATOM 886 O O . ASP A 1 113 ? 35.868 4.881 -38.812 1.00 96.44 113 ASP A O 1
ATOM 890 N N . LYS A 1 114 ? 35.812 5.301 -41.028 1.00 97.19 114 LYS A N 1
ATOM 891 C CA . LYS A 1 114 ? 34.358 5.467 -41.114 1.00 97.19 114 LYS A CA 1
ATOM 892 C C . LYS A 1 114 ? 33.609 4.152 -40.923 1.00 97.19 114 LYS A C 1
ATOM 894 O O . LYS A 1 114 ? 32.604 4.161 -40.218 1.00 97.19 114 LYS A O 1
ATOM 899 N N . ASP A 1 115 ? 34.109 3.039 -41.450 1.00 97.88 115 ASP A N 1
ATOM 900 C CA . ASP A 1 115 ? 33.521 1.712 -41.229 1.00 97.88 115 ASP A CA 1
ATOM 901 C C . ASP A 1 115 ? 33.589 1.316 -39.747 1.00 97.88 115 ASP A C 1
ATOM 903 O O . ASP A 1 115 ? 32.579 0.952 -39.150 1.00 97.88 115 ASP A O 1
ATOM 907 N N . ARG A 1 116 ? 34.741 1.522 -39.092 1.00 98.44 116 ARG A N 1
ATOM 908 C CA . ARG A 1 116 ? 34.883 1.299 -37.640 1.00 98.44 116 ARG A CA 1
ATOM 909 C C . ARG A 1 116 ? 33.960 2.192 -36.813 1.00 98.44 116 ARG A C 1
ATOM 911 O O . ARG A 1 116 ? 33.476 1.775 -35.761 1.00 98.44 116 ARG A O 1
ATOM 918 N N . GLU A 1 117 ? 33.770 3.448 -37.219 1.00 97.75 117 GLU A N 1
ATOM 919 C CA . GLU A 1 117 ? 32.820 4.362 -36.576 1.00 97.75 117 GLU A CA 1
ATOM 920 C C . GLU A 1 117 ? 31.377 3.872 -36.762 1.00 97.75 117 GLU A C 1
ATOM 922 O O . GLU A 1 117 ? 30.604 3.870 -35.803 1.00 97.75 117 GLU A O 1
ATOM 927 N N . ASN A 1 118 ? 31.035 3.385 -37.955 1.00 97.69 118 ASN A N 1
ATOM 928 C CA . ASN A 1 118 ? 29.731 2.808 -38.258 1.00 97.69 118 ASN A CA 1
ATOM 929 C C . ASN A 1 118 ? 29.448 1.575 -37.386 1.00 97.69 118 ASN A C 1
ATOM 931 O O . ASN A 1 118 ? 28.421 1.541 -36.712 1.00 97.69 118 ASN A O 1
ATOM 935 N N . ASP A 1 119 ? 30.390 0.636 -37.277 1.00 98.38 119 ASP A N 1
ATOM 936 C CA . ASP A 1 119 ? 30.260 -0.553 -36.421 1.00 98.38 119 ASP A CA 1
ATOM 937 C C . ASP A 1 119 ? 30.041 -0.189 -34.945 1.00 98.38 119 ASP A C 1
ATOM 93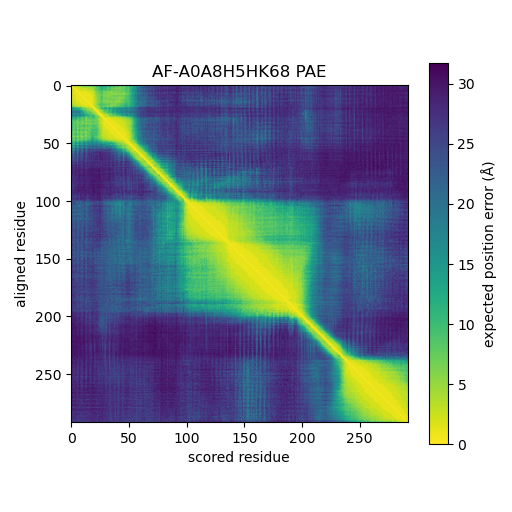9 O O . ASP A 1 119 ? 29.206 -0.780 -34.247 1.00 98.38 119 ASP A O 1
ATOM 943 N N . LYS A 1 120 ? 30.757 0.833 -34.452 1.00 98.06 120 LYS A N 1
ATOM 944 C CA . LYS A 1 120 ? 30.573 1.355 -33.088 1.00 98.06 120 LYS A CA 1
ATOM 945 C C . LYS A 1 120 ? 29.173 1.927 -32.893 1.00 98.06 120 LYS A C 1
ATOM 947 O O . LYS A 1 120 ? 28.525 1.622 -31.891 1.00 98.06 120 LYS A O 1
ATOM 952 N N . LEU A 1 121 ? 28.696 2.736 -33.839 1.00 97.94 121 LEU A N 1
ATOM 953 C CA . LEU A 1 121 ? 27.355 3.317 -33.787 1.00 97.94 121 LEU A CA 1
ATOM 954 C C . LEU A 1 121 ? 26.272 2.237 -33.880 1.00 97.94 121 LEU A C 1
ATOM 956 O O . LEU A 1 121 ? 25.304 2.291 -33.126 1.00 97.94 121 LEU A O 1
ATOM 960 N N . GLN A 1 122 ? 26.445 1.223 -34.730 1.00 98.31 122 GLN A N 1
ATOM 961 C CA . GLN A 1 122 ? 25.529 0.084 -34.817 1.00 98.31 122 GLN A CA 1
ATOM 962 C C . GLN A 1 122 ? 25.471 -0.695 -33.504 1.00 98.31 122 GLN A C 1
ATOM 964 O O . GLN A 1 122 ? 24.381 -0.970 -33.003 1.00 98.31 122 GLN A O 1
ATOM 969 N N . THR A 1 123 ? 26.627 -0.977 -32.900 1.00 98.00 123 THR A N 1
ATOM 970 C CA . THR A 1 123 ? 26.703 -1.632 -31.586 1.00 98.00 123 THR A CA 1
ATOM 971 C C . THR A 1 123 ? 25.979 -0.805 -30.520 1.00 98.00 123 THR A C 1
ATOM 973 O O . THR A 1 123 ? 25.222 -1.341 -29.710 1.00 98.00 123 THR A O 1
ATOM 976 N N . GLN A 1 124 ? 26.151 0.520 -30.536 1.00 98.38 124 GLN A N 1
ATOM 977 C CA . GLN A 1 124 ? 25.464 1.421 -29.613 1.00 98.38 124 GLN A CA 1
ATOM 978 C C . GLN A 1 124 ? 23.945 1.443 -29.840 1.00 98.38 124 GLN A C 1
ATOM 980 O O . GLN A 1 124 ? 23.184 1.431 -28.872 1.00 98.38 124 GLN A O 1
ATOM 985 N N . ILE A 1 125 ? 23.491 1.442 -31.095 1.00 97.88 125 ILE A N 1
ATOM 986 C CA . ILE A 1 125 ? 22.067 1.365 -31.444 1.00 97.88 125 ILE A CA 1
ATOM 987 C C . ILE A 1 125 ? 21.465 0.057 -30.928 1.00 97.88 125 ILE A C 1
ATOM 989 O O . ILE A 1 125 ? 20.424 0.096 -30.273 1.00 97.88 125 ILE A O 1
ATOM 993 N N . GLN A 1 126 ? 22.128 -1.078 -31.157 1.00 98.50 126 GLN A N 1
ATOM 994 C CA . GLN A 1 126 ? 21.669 -2.381 -30.670 1.00 98.50 126 GLN A CA 1
ATOM 995 C C . GLN A 1 126 ? 21.591 -2.414 -29.139 1.00 98.50 126 GLN A C 1
ATOM 997 O O . GLN A 1 126 ? 20.599 -2.881 -28.580 1.00 98.50 126 GLN A O 1
ATOM 1002 N N . LEU A 1 127 ? 22.587 -1.851 -28.447 1.00 98.25 127 LEU A N 1
ATOM 1003 C CA . LEU A 1 127 ? 22.577 -1.747 -26.988 1.00 98.25 127 LEU A CA 1
ATOM 1004 C C . LEU A 1 127 ? 21.398 -0.901 -26.483 1.00 98.25 127 LEU A C 1
ATOM 1006 O O . LEU A 1 127 ? 20.707 -1.301 -25.548 1.00 98.25 127 LEU A O 1
ATOM 1010 N N . LEU A 1 128 ? 21.144 0.255 -27.100 1.00 97.56 128 LEU A N 1
ATOM 1011 C CA . LEU A 1 128 ? 20.025 1.123 -26.730 1.00 97.56 128 LEU A CA 1
ATOM 1012 C C . LEU A 1 128 ? 18.672 0.464 -27.020 1.00 97.56 128 LEU A C 1
ATOM 1014 O O . LEU A 1 128 ? 17.755 0.575 -26.209 1.00 97.56 128 LEU A O 1
ATOM 1018 N N . GLN A 1 129 ? 18.544 -0.260 -28.131 1.00 97.88 129 GLN A N 1
ATOM 1019 C CA . GLN A 1 129 ? 17.343 -1.037 -28.443 1.00 97.88 129 GLN A CA 1
ATOM 1020 C C . GLN A 1 129 ? 17.104 -2.141 -27.410 1.00 97.88 129 GLN A C 1
ATOM 1022 O O . GLN A 1 129 ? 15.980 -2.284 -26.931 1.00 97.88 129 GLN A O 1
ATOM 1027 N N . ALA A 1 130 ? 18.152 -2.859 -26.995 1.00 97.88 130 ALA A N 1
ATOM 1028 C CA . ALA A 1 130 ? 18.057 -3.850 -25.927 1.00 97.88 130 ALA A CA 1
ATOM 1029 C C . ALA A 1 130 ? 17.630 -3.214 -24.590 1.00 97.88 130 ALA A C 1
ATOM 1031 O O . ALA A 1 130 ? 16.776 -3.759 -23.894 1.00 97.88 130 ALA A O 1
ATOM 1032 N N . GLN A 1 131 ? 18.153 -2.031 -24.249 1.00 96.94 131 GLN A N 1
ATOM 1033 C CA . GLN A 1 131 ? 17.741 -1.291 -23.049 1.00 96.94 131 GLN A CA 1
ATOM 1034 C C . GLN A 1 131 ? 16.286 -0.814 -23.114 1.00 96.94 131 GLN A C 1
ATOM 1036 O O . GLN A 1 131 ? 15.592 -0.828 -22.099 1.00 96.94 131 GLN A O 1
ATOM 1041 N N . LEU A 1 132 ? 15.812 -0.386 -24.287 1.00 96.06 132 LEU A N 1
ATOM 1042 C CA . LEU A 1 132 ? 14.416 0.002 -24.481 1.00 96.06 132 LEU A CA 1
ATOM 1043 C C . LEU A 1 132 ? 13.480 -1.203 -24.379 1.00 96.06 132 LEU A C 1
ATOM 1045 O O . LEU A 1 132 ? 12.439 -1.090 -23.741 1.00 96.06 132 LEU A O 1
ATOM 1049 N N . ALA A 1 133 ? 13.871 -2.353 -24.931 1.00 95.62 133 ALA A N 1
ATOM 1050 C CA . ALA A 1 133 ? 13.104 -3.593 -24.835 1.00 95.62 133 ALA A CA 1
ATOM 1051 C C . ALA A 1 133 ? 13.017 -4.140 -23.397 1.00 95.62 133 ALA A C 1
ATOM 1053 O O . ALA A 1 133 ? 12.055 -4.820 -23.059 1.00 95.62 133 ALA A O 1
ATOM 1054 N N . GLN A 1 134 ? 13.995 -3.828 -22.539 1.00 96.69 134 GLN A N 1
ATOM 1055 C CA . GLN A 1 134 ? 13.976 -4.194 -21.117 1.00 96.69 134 GLN A CA 1
ATOM 1056 C C . GLN A 1 134 ? 13.080 -3.295 -20.255 1.00 96.69 134 GLN A C 1
ATOM 1058 O O . GLN A 1 134 ? 12.861 -3.606 -19.083 1.00 96.69 134 GLN A O 1
ATOM 1063 N N . ARG A 1 135 ? 12.578 -2.166 -20.776 1.00 95.44 135 ARG A N 1
ATOM 1064 C CA . ARG A 1 135 ? 11.686 -1.305 -19.994 1.00 95.44 135 ARG A CA 1
ATOM 1065 C C . ARG A 1 135 ? 10.327 -1.990 -19.826 1.00 95.44 135 ARG A C 1
ATOM 1067 O O . ARG A 1 135 ? 9.755 -2.421 -20.827 1.00 95.44 135 ARG A O 1
ATOM 1074 N N . PRO A 1 136 ? 9.782 -2.052 -18.598 1.00 95.19 136 PRO A N 1
ATOM 1075 C CA . PRO A 1 136 ? 8.419 -2.516 -18.384 1.00 95.19 136 PRO A CA 1
ATOM 1076 C C . PRO A 1 136 ? 7.434 -1.720 -19.251 1.00 95.19 136 PRO A C 1
ATOM 1078 O O . PRO A 1 136 ? 7.642 -0.515 -19.450 1.00 95.19 136 PRO A O 1
ATOM 1081 N N . PRO A 1 137 ? 6.363 -2.355 -19.757 1.00 96.25 137 PRO A N 1
ATOM 1082 C CA . PRO A 1 137 ? 5.332 -1.638 -20.489 1.00 96.25 137 PRO A CA 1
ATOM 1083 C C . PRO A 1 137 ? 4.719 -0.557 -19.594 1.00 96.25 137 PRO A C 1
ATOM 1085 O O . PRO A 1 137 ? 4.533 -0.753 -18.392 1.00 96.25 137 PRO A O 1
ATOM 1088 N N . LEU A 1 138 ? 4.394 0.591 -20.191 1.00 92.69 138 LEU A N 1
ATOM 1089 C CA . LEU A 1 138 ? 3.833 1.739 -19.471 1.00 92.69 138 LEU A CA 1
ATOM 1090 C C . LEU A 1 138 ? 2.554 1.367 -18.702 1.00 92.69 138 LEU A C 1
ATOM 1092 O O . LEU A 1 138 ? 2.309 1.896 -17.624 1.00 92.69 138 LEU A O 1
ATOM 1096 N N . GLU A 1 139 ? 1.775 0.429 -19.239 1.00 96.12 139 GLU A N 1
ATOM 1097 C CA . GLU A 1 139 ? 0.558 -0.102 -18.621 1.00 96.12 139 GLU A CA 1
ATOM 1098 C C . GLU A 1 139 ? 0.831 -0.737 -17.252 1.00 96.12 139 GLU A C 1
ATOM 1100 O O . GLU A 1 139 ? 0.130 -0.424 -16.293 1.00 96.12 139 GLU A O 1
ATOM 1105 N N . ALA A 1 140 ? 1.905 -1.525 -17.121 1.00 95.69 140 ALA A N 1
ATOM 1106 C CA . ALA A 1 140 ? 2.285 -2.139 -15.848 1.00 95.69 140 ALA A CA 1
ATOM 1107 C C . ALA A 1 140 ? 2.698 -1.087 -14.806 1.00 95.69 140 ALA A C 1
ATOM 1109 O O . ALA A 1 140 ? 2.385 -1.212 -13.625 1.00 95.69 140 ALA A O 1
ATOM 1110 N N . VAL A 1 141 ? 3.367 -0.011 -15.235 1.00 96.19 141 VAL A N 1
ATOM 1111 C CA . VAL A 1 141 ? 3.715 1.103 -14.337 1.00 96.19 141 VAL A CA 1
ATOM 1112 C C . VAL A 1 141 ? 2.451 1.820 -13.854 1.00 96.19 141 VAL A C 1
ATOM 1114 O O . VAL A 1 141 ? 2.322 2.107 -12.668 1.00 96.19 141 VAL A O 1
ATOM 1117 N N . GLN A 1 142 ? 1.492 2.067 -14.748 1.00 97.50 142 GLN A N 1
ATOM 1118 C CA . GLN A 1 142 ? 0.221 2.702 -14.392 1.00 97.50 142 GLN A CA 1
ATOM 1119 C C . GLN A 1 142 ? -0.637 1.837 -13.462 1.00 97.50 142 GLN A C 1
ATOM 1121 O O . GLN A 1 142 ? -1.328 2.373 -12.596 1.00 97.50 142 GLN A O 1
ATOM 1126 N N . GLU A 1 143 ? -0.625 0.518 -13.640 1.00 94.69 143 GLU A N 1
ATOM 1127 C CA . GLU A 1 143 ? -1.311 -0.424 -12.754 1.00 94.69 143 GLU A CA 1
ATOM 1128 C C . GLU A 1 143 ? -0.714 -0.388 -11.344 1.00 94.69 143 GLU A C 1
ATOM 1130 O O . GLU A 1 143 ? -1.442 -0.137 -10.384 1.00 94.69 143 GLU A O 1
ATOM 1135 N N . LEU A 1 144 ? 0.615 -0.468 -11.228 1.00 95.25 144 LEU A N 1
ATOM 1136 C CA . LEU A 1 144 ? 1.319 -0.326 -9.949 1.00 95.25 144 LEU A CA 1
ATOM 1137 C C . LEU A 1 144 ? 1.034 1.021 -9.267 1.00 95.25 144 LEU A C 1
ATOM 1139 O O . LEU A 1 144 ? 0.832 1.081 -8.054 1.00 95.25 144 LEU A O 1
ATOM 1143 N N . GLU A 1 145 ? 0.971 2.119 -10.025 1.00 96.19 145 GLU A N 1
ATOM 1144 C CA . GLU A 1 145 ? 0.602 3.431 -9.477 1.00 96.19 145 GLU A CA 1
ATOM 1145 C C . GLU A 1 145 ? -0.841 3.470 -8.947 1.00 96.19 145 GLU A C 1
ATOM 1147 O O . GLU A 1 145 ? -1.115 4.146 -7.949 1.00 96.19 145 GLU A O 1
ATOM 1152 N N . LYS A 1 146 ? -1.780 2.770 -9.597 1.00 96.38 146 LYS A N 1
ATOM 1153 C CA . LYS A 1 146 ? -3.170 2.653 -9.128 1.00 96.38 146 LYS A CA 1
ATOM 1154 C C . LYS A 1 146 ? -3.256 1.797 -7.869 1.00 96.38 146 LYS A C 1
ATOM 1156 O O . LYS A 1 146 ? -3.917 2.207 -6.918 1.00 96.38 146 LYS A O 1
ATOM 1161 N N . GLU A 1 147 ? -2.571 0.657 -7.840 1.00 96.25 147 GLU A N 1
ATOM 1162 C CA . GLU A 1 147 ? -2.499 -0.218 -6.667 1.00 96.25 147 GLU A CA 1
ATOM 1163 C C . GLU A 1 147 ? -1.896 0.503 -5.464 1.00 96.25 147 GLU A C 1
ATOM 1165 O O . GLU A 1 147 ? -2.453 0.445 -4.371 1.00 96.25 147 GLU A O 1
ATOM 1170 N N . TYR A 1 148 ? -0.814 1.258 -5.668 1.00 96.50 148 TYR A N 1
ATOM 1171 C CA . TYR A 1 148 ? -0.205 2.064 -4.615 1.00 96.50 148 TYR A CA 1
ATOM 1172 C C . TYR A 1 148 ? -1.194 3.080 -4.025 1.00 96.50 148 TYR A C 1
ATOM 1174 O O . TYR A 1 148 ? -1.342 3.166 -2.807 1.00 96.50 148 TYR A O 1
ATOM 1182 N N . LYS A 1 149 ? -1.929 3.811 -4.875 1.00 95.31 149 LYS A N 1
ATOM 1183 C CA . LYS A 1 149 ? -2.978 4.746 -4.425 1.00 95.31 149 LYS A CA 1
ATOM 1184 C C . LYS A 1 149 ? -4.113 4.032 -3.688 1.00 95.31 149 LYS A C 1
ATOM 1186 O O . LYS A 1 149 ? -4.643 4.569 -2.719 1.00 95.31 149 LYS A O 1
ATOM 1191 N N . ASN A 1 150 ? -4.481 2.834 -4.133 1.00 95.06 150 ASN A N 1
ATOM 1192 C CA . ASN A 1 150 ? -5.500 2.018 -3.480 1.00 95.06 150 ASN A CA 1
ATOM 1193 C C . ASN A 1 150 ? -5.051 1.553 -2.082 1.00 95.06 150 ASN A C 1
ATOM 1195 O O . ASN A 1 150 ? -5.797 1.684 -1.113 1.00 95.06 150 ASN A O 1
ATOM 1199 N N . LEU A 1 151 ? -3.811 1.070 -1.958 1.00 90.19 151 LEU A N 1
ATOM 1200 C CA . LEU A 1 151 ? -3.219 0.678 -0.678 1.00 90.19 151 LEU A CA 1
ATOM 1201 C C . LEU A 1 151 ? -3.100 1.862 0.285 1.00 90.19 151 LEU A C 1
ATOM 1203 O O . LEU A 1 151 ? -3.379 1.704 1.471 1.00 90.19 151 LEU A O 1
ATOM 1207 N N . ASP A 1 152 ? -2.748 3.050 -0.211 1.00 92.75 152 ASP A N 1
ATOM 1208 C CA . ASP A 1 152 ? -2.699 4.264 0.608 1.00 92.75 152 ASP A CA 1
ATOM 1209 C C . ASP A 1 152 ? -4.087 4.633 1.163 1.00 92.75 152 ASP A C 1
ATOM 1211 O O . ASP A 1 152 ? -4.235 4.932 2.349 1.00 92.75 152 ASP A O 1
ATOM 1215 N N . LEU A 1 153 ? -5.139 4.515 0.346 1.00 90.81 153 LEU A N 1
ATOM 1216 C CA . LEU A 1 153 ? -6.517 4.749 0.785 1.00 90.81 153 LEU A CA 1
ATOM 1217 C C . LEU A 1 153 ? -6.965 3.743 1.861 1.00 90.81 153 LEU A C 1
ATOM 1219 O O . LEU A 1 153 ? -7.581 4.141 2.854 1.00 90.81 153 LEU A O 1
ATOM 1223 N N . LEU A 1 154 ? -6.616 2.460 1.706 1.00 90.50 154 LEU A N 1
ATOM 1224 C CA . LEU A 1 154 ? -6.882 1.416 2.705 1.00 90.50 154 LEU A CA 1
ATOM 1225 C C . LEU A 1 154 ? -6.116 1.651 4.013 1.00 90.50 154 LEU A C 1
ATOM 1227 O O . LEU A 1 154 ? -6.683 1.506 5.101 1.00 90.50 154 LEU A O 1
ATOM 1231 N N . LEU A 1 155 ? -4.845 2.047 3.920 1.00 93.06 155 LEU A N 1
ATOM 1232 C CA . LEU A 1 155 ? -4.017 2.369 5.079 1.00 93.06 155 LEU A CA 1
ATOM 1233 C C . LEU A 1 155 ? -4.616 3.540 5.866 1.00 93.06 155 LEU A C 1
ATOM 1235 O O . LEU A 1 155 ? -4.784 3.436 7.082 1.00 93.06 155 LEU A O 1
ATOM 1239 N N . GLN A 1 156 ? -5.006 4.617 5.181 1.00 91.06 156 GLN A N 1
ATOM 1240 C CA . GLN A 1 156 ? -5.676 5.756 5.811 1.00 91.06 156 GLN A CA 1
ATOM 1241 C C . GLN A 1 156 ? -7.008 5.353 6.460 1.00 91.06 156 GLN A C 1
ATOM 1243 O O . GLN A 1 156 ? -7.312 5.798 7.567 1.00 91.06 156 GLN A O 1
ATOM 1248 N N . GLY A 1 157 ? -7.805 4.507 5.797 1.00 86.75 157 GLY A N 1
ATOM 1249 C CA . GLY A 1 157 ? -9.043 3.964 6.364 1.00 86.75 157 GLY A CA 1
ATOM 1250 C C . GLY A 1 157 ? -8.797 3.196 7.665 1.00 86.75 157 GLY A C 1
ATOM 1251 O O . GLY A 1 157 ? -9.451 3.460 8.672 1.00 86.75 157 GLY A O 1
ATOM 1252 N N . THR A 1 158 ? -7.789 2.323 7.671 1.00 87.94 158 THR A N 1
ATOM 1253 C CA . THR A 1 158 ? -7.395 1.528 8.845 1.00 87.94 158 THR A CA 1
ATOM 1254 C C . THR A 1 158 ? -6.880 2.405 9.989 1.00 87.94 158 THR A C 1
ATOM 1256 O O . THR A 1 158 ? -7.205 2.165 11.149 1.00 87.94 158 THR A O 1
ATOM 1259 N N . GLN A 1 159 ? -6.102 3.449 9.687 1.00 88.06 159 GLN A N 1
ATOM 1260 C CA . GLN A 1 159 ? -5.611 4.392 10.697 1.00 88.06 159 GLN A CA 1
ATOM 1261 C C . GLN A 1 159 ? -6.756 5.153 11.368 1.00 88.06 159 GLN A C 1
ATOM 1263 O O . GLN A 1 159 ? -6.817 5.188 12.596 1.00 88.06 159 GLN A O 1
ATOM 1268 N N . ARG A 1 160 ? -7.705 5.683 10.584 1.00 92.00 160 ARG A N 1
ATOM 1269 C CA . ARG A 1 160 ? -8.897 6.355 11.131 1.00 92.00 160 ARG A CA 1
ATOM 1270 C C . ARG A 1 160 ? -9.710 5.422 12.023 1.00 92.00 160 ARG A C 1
ATOM 1272 O O . ARG A 1 160 ? -10.210 5.849 13.060 1.00 92.00 160 ARG A O 1
ATOM 1279 N N . GLU A 1 161 ? -9.844 4.157 11.635 1.00 85.88 161 GLU A N 1
ATOM 1280 C CA . GLU A 1 161 ? -10.590 3.180 12.427 1.00 85.88 161 GLU A CA 1
ATOM 1281 C C . GLU A 1 161 ? -9.859 2.809 13.726 1.00 85.88 161 GLU A C 1
ATOM 1283 O O . GLU A 1 161 ? -10.473 2.765 14.791 1.00 85.88 161 GLU A O 1
ATOM 1288 N N . ASN A 1 162 ? -8.533 2.655 13.685 1.00 82.12 162 ASN A N 1
ATOM 1289 C CA . ASN A 1 162 ? -7.723 2.466 14.889 1.00 82.12 162 ASN A CA 1
ATOM 1290 C C . ASN A 1 162 ? -7.850 3.652 15.857 1.00 82.12 162 ASN A C 1
ATOM 1292 O O . ASN A 1 162 ? -8.000 3.447 17.061 1.00 82.12 162 ASN A O 1
ATOM 1296 N N . GLU A 1 163 ? -7.830 4.887 15.351 1.00 91.69 163 GLU A N 1
ATOM 1297 C CA . GLU A 1 163 ? -8.035 6.093 16.163 1.00 91.69 163 GLU A CA 1
ATOM 1298 C C . GLU A 1 163 ? -9.422 6.110 16.826 1.00 91.69 163 GLU A C 1
ATOM 1300 O O . GLU A 1 163 ? -9.535 6.409 18.019 1.00 91.69 163 GLU A O 1
ATOM 1305 N N . ARG A 1 164 ? -10.477 5.737 16.087 1.00 86.81 164 ARG A N 1
ATOM 1306 C CA . ARG A 1 164 ? -11.841 5.609 16.630 1.00 86.81 164 ARG A CA 1
ATOM 1307 C C . ARG A 1 164 ? -11.919 4.555 17.729 1.00 86.81 164 ARG A C 1
ATOM 1309 O O . ARG A 1 164 ? -12.412 4.859 18.814 1.00 86.81 164 ARG A O 1
ATOM 1316 N N . CYS A 1 165 ? -11.383 3.362 17.479 1.00 85.25 165 CYS A N 1
ATOM 1317 C CA . CYS A 1 165 ? -11.358 2.260 18.439 1.00 85.25 165 CYS A CA 1
ATOM 1318 C C . CYS A 1 165 ? -10.611 2.647 19.726 1.00 85.25 165 CYS A C 1
ATOM 1320 O O . CYS A 1 165 ? -11.118 2.449 20.832 1.00 85.25 165 CYS A O 1
ATOM 1322 N N . MET A 1 166 ? -9.451 3.300 19.604 1.00 84.50 166 MET A N 1
ATOM 1323 C CA . MET A 1 166 ? -8.709 3.815 20.758 1.00 84.50 166 MET A CA 1
ATOM 1324 C C . MET A 1 166 ? -9.524 4.844 21.555 1.00 84.50 166 MET A C 1
ATOM 1326 O O . MET A 1 166 ? -9.554 4.784 22.784 1.00 84.50 166 MET A O 1
ATOM 1330 N N . ALA A 1 167 ? -10.239 5.754 20.885 1.00 89.62 167 ALA A N 1
ATOM 1331 C CA . ALA A 1 167 ? -11.107 6.719 21.558 1.00 89.62 167 ALA A CA 1
ATOM 1332 C C . ALA A 1 167 ? -12.290 6.048 22.283 1.00 89.62 167 ALA A C 1
ATOM 1334 O O . ALA A 1 167 ? -12.668 6.463 23.380 1.00 89.62 167 ALA A O 1
ATOM 1335 N N . GLU A 1 168 ? -12.887 5.010 21.699 1.00 88.88 168 GLU A N 1
ATOM 1336 C CA . GLU A 1 168 ? -13.954 4.229 22.336 1.00 88.88 168 GLU A CA 1
ATOM 1337 C C . GLU A 1 168 ? -13.466 3.458 23.560 1.00 88.88 168 GLU A C 1
ATOM 1339 O O . GLU A 1 168 ? -14.133 3.470 24.599 1.00 88.88 168 GLU A O 1
ATOM 1344 N N . LEU A 1 169 ? -12.281 2.858 23.469 1.00 88.25 169 LEU A N 1
ATOM 1345 C CA . LEU A 1 169 ? -11.632 2.160 24.570 1.00 88.25 169 LEU A CA 1
ATOM 1346 C C . LEU A 1 169 ? -11.364 3.111 25.749 1.00 88.25 169 LEU A C 1
ATOM 1348 O O . LEU A 1 169 ? -11.663 2.775 26.895 1.00 88.25 169 LEU A O 1
ATOM 1352 N N . GLU A 1 170 ? -10.897 4.334 25.489 1.00 96.44 170 GLU A N 1
ATOM 1353 C CA . GLU A 1 170 ? -10.703 5.347 26.537 1.00 96.44 170 GLU A CA 1
ATOM 1354 C C . GLU A 1 170 ? -12.027 5.832 27.162 1.00 96.44 170 GLU A C 1
ATOM 1356 O O . GLU A 1 170 ? -12.117 6.020 28.383 1.00 96.44 170 GLU A O 1
ATOM 1361 N N . ARG A 1 171 ? -13.106 5.959 26.373 1.00 96.69 171 ARG A N 1
ATOM 1362 C CA . ARG A 1 171 ? -14.455 6.208 26.923 1.00 96.69 171 ARG A CA 1
ATOM 1363 C C . ARG A 1 171 ? -14.943 5.048 27.791 1.00 96.69 171 ARG A C 1
ATOM 1365 O O . ARG A 1 171 ? -15.574 5.288 28.821 1.00 96.69 171 ARG A O 1
ATOM 1372 N N . ALA A 1 172 ? -14.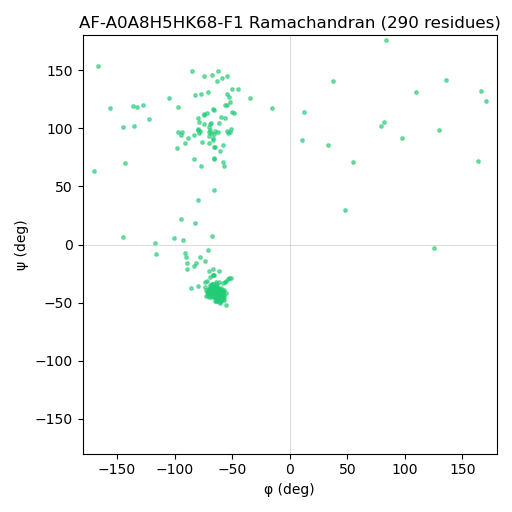679 3.800 27.400 1.00 88.81 172 ALA A N 1
ATOM 1373 C CA . ALA A 1 172 ? -15.034 2.622 28.188 1.00 88.81 172 ALA A CA 1
ATOM 1374 C C . ALA A 1 172 ? -14.289 2.604 29.531 1.00 88.81 172 ALA A C 1
ATOM 1376 O O . ALA A 1 172 ? -14.947 2.536 30.566 1.00 88.81 172 ALA A O 1
ATOM 1377 N N . LYS A 1 173 ? -12.967 2.818 29.528 1.00 96.19 173 LYS A N 1
ATOM 1378 C CA . LYS A 1 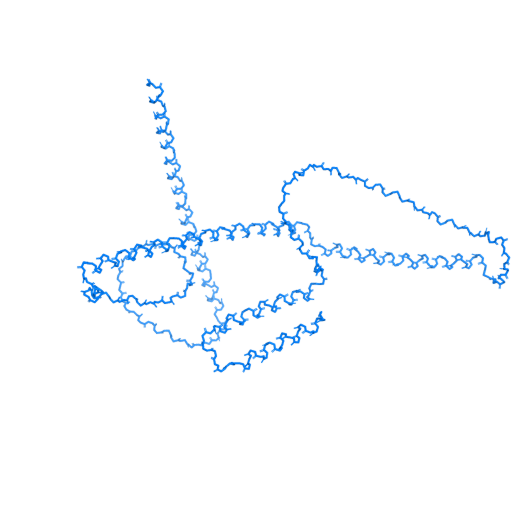173 ? -12.155 2.951 30.754 1.00 96.19 173 LYS A CA 1
ATOM 1379 C C . LYS A 1 173 ? -12.648 4.064 31.676 1.00 96.19 173 LYS A C 1
ATOM 1381 O O . LYS A 1 173 ? -12.630 3.932 32.895 1.00 96.19 173 LYS A O 1
ATOM 1386 N N . THR A 1 174 ? -13.075 5.192 31.110 1.00 97.25 174 THR A N 1
ATOM 1387 C CA . THR A 1 174 ? -13.591 6.320 31.902 1.00 97.25 174 THR A CA 1
ATOM 1388 C C . THR A 1 174 ? -14.900 5.955 32.604 1.00 97.25 174 THR A C 1
ATOM 1390 O O . THR A 1 174 ? -15.077 6.277 33.779 1.00 97.25 174 THR A O 1
ATOM 1393 N N . ARG A 1 175 ? -15.800 5.249 31.907 1.00 98.06 175 ARG A N 1
ATOM 1394 C CA . ARG A 1 175 ? -17.044 4.729 32.493 1.00 98.06 175 ARG A CA 1
ATOM 1395 C C . ARG A 1 175 ? -16.772 3.662 33.551 1.00 98.06 175 ARG A C 1
ATOM 1397 O O . ARG A 1 175 ? -17.367 3.726 34.617 1.00 98.06 175 ARG A O 1
ATOM 1404 N N . GLU A 1 176 ? -15.853 2.740 33.285 1.00 94.31 176 GLU A N 1
ATOM 1405 C CA . GLU A 1 176 ? -15.417 1.716 34.241 1.00 94.31 176 GLU A CA 1
ATOM 1406 C C . GLU A 1 176 ? -14.918 2.356 35.542 1.00 94.31 176 GLU A C 1
ATOM 1408 O O . GLU A 1 176 ? -15.483 2.100 36.600 1.00 94.31 176 GLU A O 1
ATOM 1413 N N . LYS A 1 177 ? -13.990 3.320 35.458 1.00 97.50 177 LYS A N 1
ATOM 1414 C CA . LYS A 1 177 ? -13.495 4.067 36.628 1.00 97.50 177 LYS A CA 1
ATOM 1415 C C . LYS A 1 177 ? -14.594 4.801 37.399 1.00 97.50 177 LYS A C 1
ATOM 1417 O O . LYS A 1 177 ? -14.480 4.986 38.607 1.00 97.50 177 LYS A O 1
ATOM 1422 N N . MET A 1 178 ? -15.630 5.292 36.718 1.00 97.50 178 MET A N 1
ATOM 1423 C CA . MET A 1 178 ? -16.772 5.931 37.381 1.00 97.50 178 MET A CA 1
ATOM 1424 C C . MET A 1 178 ? -17.579 4.905 38.184 1.00 97.50 178 MET A C 1
ATOM 1426 O O . MET A 1 178 ? -17.904 5.162 39.339 1.00 97.50 178 MET A O 1
ATOM 1430 N N . LEU A 1 179 ? -17.855 3.740 37.594 1.00 96.75 179 LEU A N 1
ATOM 1431 C CA . LEU A 1 179 ? -18.573 2.654 38.259 1.00 96.75 179 LEU A CA 1
ATOM 1432 C C . LEU A 1 179 ? -17.777 2.087 39.439 1.00 96.75 179 LEU A C 1
ATOM 1434 O O . LEU A 1 179 ? -18.350 1.876 40.502 1.00 96.75 179 LEU A O 1
ATOM 1438 N N . GLU A 1 180 ? -16.461 1.919 39.294 1.00 95.31 180 GLU A N 1
ATOM 1439 C CA . GLU A 1 180 ? -15.575 1.500 40.386 1.00 95.31 180 GLU A CA 1
ATOM 1440 C C . GLU A 1 180 ? -15.637 2.465 41.577 1.00 95.31 180 GLU A C 1
ATOM 1442 O O . GLU A 1 180 ? -15.678 2.029 42.725 1.00 95.31 180 GLU A O 1
ATOM 1447 N N . ARG A 1 181 ? -15.692 3.783 41.332 1.00 97.81 181 ARG A N 1
ATOM 1448 C CA . ARG A 1 181 ? -15.829 4.785 42.404 1.00 97.81 181 ARG A CA 1
ATOM 1449 C C . ARG A 1 181 ? -17.173 4.696 43.120 1.00 97.81 181 ARG A C 1
ATOM 1451 O O . ARG A 1 181 ? -17.200 4.788 44.344 1.00 97.81 181 ARG A O 1
ATOM 1458 N N . GLU A 1 182 ? -18.270 4.531 42.383 1.00 98.12 182 GLU A N 1
ATOM 1459 C CA . GLU A 1 182 ? -19.601 4.383 42.988 1.00 98.12 182 GLU A CA 1
ATOM 1460 C C . GLU A 1 182 ? -19.723 3.069 43.773 1.00 98.12 182 GLU A C 1
ATOM 1462 O O . GLU A 1 182 ? -20.283 3.062 44.868 1.00 98.12 182 GLU A O 1
ATOM 1467 N N . LEU A 1 183 ? -19.128 1.973 43.287 1.00 96.81 183 LEU A N 1
ATOM 1468 C CA . LEU A 1 183 ? -19.044 0.714 44.035 1.00 96.81 183 LEU A CA 1
ATOM 1469 C C . LEU A 1 183 ? -18.265 0.885 45.340 1.00 96.81 183 LEU A C 1
ATOM 1471 O O . LEU A 1 183 ? -18.760 0.495 46.396 1.00 96.81 183 LEU A O 1
ATOM 1475 N N . THR A 1 184 ? -17.104 1.540 45.290 1.00 96.75 184 THR A N 1
ATOM 1476 C CA . THR A 1 184 ? -16.328 1.873 46.492 1.00 96.75 184 THR A CA 1
ATOM 1477 C C . THR A 1 184 ? -17.133 2.729 47.471 1.00 96.75 184 THR A C 1
ATOM 1479 O O . THR A 1 184 ? -17.074 2.512 48.678 1.00 96.75 184 THR A O 1
ATOM 1482 N N . LYS A 1 185 ? -17.933 3.677 46.973 1.00 97.88 185 LYS A N 1
ATOM 1483 C CA . LYS A 1 185 ? -18.780 4.538 47.808 1.00 97.88 185 LYS A CA 1
ATOM 1484 C C . LYS A 1 185 ? -19.929 3.779 48.484 1.00 97.88 185 LYS A C 1
ATOM 1486 O O . LYS A 1 185 ? -20.268 4.102 49.618 1.00 97.88 185 LYS A O 1
ATOM 1491 N N . LEU A 1 186 ? -20.540 2.808 47.800 1.00 97.44 186 LEU A N 1
ATOM 1492 C CA . LEU A 1 186 ? -21.698 2.057 48.305 1.00 97.44 186 LEU A CA 1
ATOM 1493 C C . LEU A 1 186 ? -21.315 0.847 49.169 1.00 97.44 186 LEU A C 1
ATOM 1495 O O . LEU A 1 186 ? -22.009 0.555 50.138 1.00 97.44 186 LEU A O 1
ATOM 1499 N N . ALA A 1 187 ? -20.238 0.142 48.819 1.00 96.75 187 ALA A N 1
ATOM 1500 C CA . ALA A 1 187 ? -19.842 -1.127 49.435 1.00 96.75 187 ALA A CA 1
ATOM 1501 C C . ALA A 1 187 ? -18.475 -1.080 50.156 1.00 96.75 187 ALA A C 1
ATOM 1503 O O . ALA A 1 187 ? -18.050 -2.091 50.719 1.00 96.75 187 ALA A O 1
ATOM 1504 N N . GLY A 1 188 ? -17.804 0.079 50.178 1.00 96.94 188 GLY A N 1
ATOM 1505 C CA . GLY A 1 188 ? -16.486 0.286 50.796 1.00 96.94 188 GLY A CA 1
ATOM 1506 C C . GLY A 1 188 ? -15.310 -0.103 49.889 1.00 96.94 188 GLY A C 1
ATOM 1507 O O . GLY A 1 188 ? -15.503 -0.634 48.795 1.00 96.94 188 GLY A O 1
ATOM 1508 N N . GLU A 1 189 ? -14.065 0.125 50.336 1.00 95.56 189 GLU A N 1
ATOM 1509 C CA . GLU A 1 189 ? -12.867 -0.198 49.531 1.00 95.56 189 GLU A CA 1
ATOM 1510 C C . GLU A 1 189 ? -12.731 -1.693 49.194 1.00 95.56 189 GLU A C 1
ATOM 1512 O O . GLU A 1 189 ? -12.109 -2.047 48.196 1.00 95.56 189 GLU A O 1
ATOM 1517 N N . ASN A 1 190 ? -13.351 -2.574 49.984 1.00 93.88 190 ASN A N 1
ATOM 1518 C CA . ASN A 1 190 ? -13.289 -4.027 49.813 1.00 93.88 190 ASN A CA 1
ATOM 1519 C C . ASN A 1 190 ? -14.461 -4.597 48.995 1.00 93.88 190 ASN A C 1
ATOM 1521 O O . ASN A 1 190 ? -14.768 -5.781 49.122 1.00 93.88 190 ASN A O 1
ATOM 1525 N N . TRP A 1 191 ? -15.129 -3.787 48.165 1.00 95.38 191 TRP A N 1
ATOM 1526 C CA . TRP A 1 191 ? -16.316 -4.215 47.409 1.00 95.38 191 TRP A CA 1
ATOM 1527 C C . TRP A 1 191 ? -16.078 -5.461 46.541 1.00 95.38 191 TRP A C 1
ATOM 1529 O O . TRP A 1 191 ? -16.991 -6.263 46.372 1.00 95.38 191 TRP A O 1
ATOM 1539 N N . GLN A 1 192 ? -14.860 -5.665 46.032 1.00 94.00 192 GLN A N 1
ATOM 1540 C CA . GLN A 1 192 ? -14.495 -6.867 45.271 1.00 94.00 192 GLN A CA 1
ATOM 1541 C C . GLN A 1 192 ? -14.584 -8.133 46.133 1.00 94.00 192 GLN A C 1
ATOM 1543 O O . GLN A 1 192 ? -15.200 -9.114 45.721 1.00 94.00 192 GLN A O 1
ATOM 1548 N N . SER A 1 193 ? -14.025 -8.080 47.346 1.00 94.38 193 SE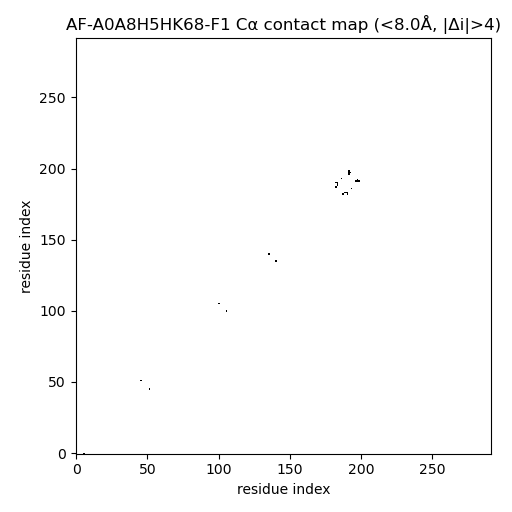R A N 1
ATOM 1549 C CA . SER A 1 193 ? -14.052 -9.177 48.317 1.00 94.38 193 SER A CA 1
ATOM 1550 C C . SER A 1 193 ? -15.451 -9.394 48.889 1.00 94.38 193 SER A C 1
ATOM 1552 O O . SER A 1 193 ? -15.876 -10.528 49.042 1.00 94.38 193 SER A O 1
ATOM 1554 N N . SER A 1 194 ? -16.193 -8.317 49.172 1.00 94.31 194 SER A N 1
ATOM 1555 C CA . SER A 1 194 ? -17.562 -8.400 49.702 1.00 94.31 194 SER A CA 1
ATOM 1556 C C . SER A 1 194 ? -18.558 -9.004 48.708 1.00 94.31 194 SER A C 1
ATOM 1558 O O . SER A 1 194 ? -19.584 -9.536 49.123 1.00 94.31 194 SER A O 1
ATOM 1560 N N . LEU A 1 195 ? -18.284 -8.892 47.404 1.00 91.19 195 LEU A N 1
ATOM 1561 C CA . LEU A 1 195 ? -19.119 -9.442 46.334 1.00 91.19 195 LEU A CA 1
ATOM 1562 C C . LEU A 1 195 ? -18.577 -10.766 45.766 1.00 91.19 195 LEU A C 1
ATOM 1564 O O . LEU A 1 195 ? -19.117 -11.246 44.770 1.00 91.19 195 LEU A O 1
ATOM 1568 N N . ASP A 1 196 ? -17.512 -11.331 46.352 1.00 91.81 196 ASP A N 1
ATOM 1569 C CA . ASP A 1 196 ? -16.794 -12.513 45.847 1.00 91.81 196 ASP A CA 1
ATOM 1570 C C . ASP A 1 196 ? -16.445 -12.421 44.344 1.00 91.81 196 ASP A C 1
ATOM 1572 O O . ASP A 1 196 ? -16.345 -13.423 43.626 1.00 91.81 196 ASP A O 1
ATOM 1576 N N . ILE A 1 197 ? -16.244 -11.197 43.839 1.00 89.06 197 ILE A N 1
ATOM 1577 C CA . ILE A 1 197 ? -15.855 -10.966 42.450 1.00 89.06 197 ILE A CA 1
ATOM 1578 C C . ILE A 1 197 ? -14.371 -11.282 42.376 1.00 89.06 197 ILE A C 1
ATOM 1580 O O . ILE A 1 197 ? -13.518 -10.467 42.727 1.00 89.06 197 ILE A O 1
ATOM 1584 N N . THR A 1 198 ? -14.066 -12.497 41.926 1.00 84.75 198 THR A N 1
ATOM 1585 C CA . THR A 1 198 ? -12.687 -12.895 41.649 1.00 84.75 198 THR A CA 1
ATOM 1586 C C . THR A 1 198 ? -12.119 -11.885 40.649 1.00 84.75 198 THR A C 1
ATOM 1588 O O . THR A 1 198 ? -12.707 -11.752 39.569 1.00 84.75 198 THR A O 1
ATOM 1591 N N . PRO A 1 199 ? -11.040 -11.145 40.981 1.00 77.94 199 PRO A N 1
ATOM 1592 C CA . PRO A 1 199 ? -10.472 -10.168 40.066 1.00 77.94 199 PRO A CA 1
ATOM 1593 C C . PRO A 1 199 ? -10.186 -10.897 38.763 1.00 77.94 199 PRO A C 1
ATOM 1595 O O . PRO A 1 199 ? -9.470 -11.904 38.764 1.00 77.94 199 PRO A O 1
ATOM 1598 N N . ALA A 1 200 ? -10.821 -10.442 37.677 1.00 70.81 200 ALA A N 1
ATOM 1599 C CA . ALA A 1 200 ? -10.614 -11.049 36.376 1.00 70.81 200 ALA A CA 1
ATOM 1600 C C . ALA A 1 200 ? -9.098 -11.075 36.160 1.00 70.81 200 ALA A C 1
ATOM 1602 O O . ALA A 1 200 ? -8.461 -10.025 36.313 1.00 70.81 200 ALA A O 1
ATOM 1603 N N . PRO A 1 201 ? -8.495 -12.255 35.920 1.00 69.12 201 PRO A N 1
ATOM 1604 C CA . PRO A 1 201 ? -7.059 -12.339 35.765 1.00 69.12 201 PRO A CA 1
ATOM 1605 C C . PRO A 1 201 ? -6.684 -11.320 34.706 1.00 69.12 201 PRO A C 1
ATOM 1607 O O . PRO A 1 201 ? -7.295 -11.293 33.635 1.00 69.12 201 PRO A O 1
ATOM 1610 N N . VAL A 1 202 ? -5.729 -10.453 35.049 1.00 55.81 202 VAL A N 1
ATOM 1611 C CA . VAL A 1 202 ? -5.152 -9.451 34.155 1.00 55.81 202 VAL A CA 1
ATOM 1612 C C . VAL A 1 202 ? -4.407 -10.231 33.079 1.00 55.81 202 VAL A C 1
ATOM 1614 O O . VAL A 1 202 ? -3.196 -10.430 33.112 1.00 55.81 202 VAL A O 1
ATOM 1617 N N . HIS A 1 203 ? -5.165 -10.837 32.179 1.00 46.97 203 HIS A N 1
ATOM 1618 C CA . HIS A 1 203 ? -4.644 -11.506 31.025 1.00 46.97 203 HIS A CA 1
ATOM 1619 C C . HIS A 1 203 ? -4.142 -10.368 30.156 1.00 46.97 203 HIS A C 1
ATOM 1621 O O . HIS A 1 203 ? -4.910 -9.673 29.496 1.00 46.97 203 HIS A O 1
ATOM 1627 N N . ASN A 1 204 ? -2.824 -10.176 30.193 1.00 45.22 204 ASN A N 1
ATOM 1628 C CA . ASN A 1 204 ? -2.049 -9.624 29.095 1.00 45.22 204 ASN A CA 1
ATOM 1629 C C . ASN A 1 204 ? -2.296 -10.517 27.872 1.00 45.22 204 ASN A C 1
ATOM 1631 O O . ASN A 1 204 ? -1.431 -11.284 27.458 1.00 45.22 204 ASN A O 1
ATOM 1635 N N . THR A 1 205 ? -3.515 -10.510 27.342 1.00 42.94 205 THR A N 1
ATOM 1636 C CA . THR A 1 205 ? -3.838 -11.160 26.089 1.00 42.94 205 THR A CA 1
ATOM 1637 C C . THR A 1 205 ? -3.072 -10.391 25.026 1.00 42.94 205 THR A C 1
ATOM 1639 O O . THR A 1 205 ? -3.334 -9.194 24.858 1.00 42.94 205 THR A O 1
ATOM 1642 N N . PRO A 1 206 ? -2.107 -11.016 24.326 1.00 43.16 206 PRO A N 1
ATOM 1643 C CA . PRO A 1 206 ? -1.573 -10.413 23.123 1.00 43.16 206 PRO A CA 1
ATOM 1644 C C . PRO A 1 206 ? -2.766 -10.136 22.213 1.00 43.16 206 PRO A C 1
ATOM 1646 O O . PRO A 1 206 ? -3.619 -11.003 22.018 1.00 43.16 206 PRO A O 1
ATOM 1649 N N . VAL A 1 207 ? -2.848 -8.905 21.717 1.00 46.47 207 VAL A N 1
ATOM 1650 C CA . VAL A 1 207 ? -3.837 -8.454 20.738 1.00 46.47 207 VAL A CA 1
ATOM 1651 C C . VAL A 1 207 ? -3.564 -9.204 19.431 1.00 46.47 207 VAL A C 1
ATOM 1653 O O . VAL A 1 207 ? -2.962 -8.681 18.502 1.00 46.47 207 VAL A O 1
ATOM 1656 N N . LEU A 1 208 ? -3.927 -10.480 19.387 1.00 47.09 208 LEU A N 1
ATOM 1657 C CA . LEU A 1 208 ? -4.036 -11.263 18.172 1.00 47.09 208 LEU A CA 1
ATOM 1658 C C . LEU A 1 208 ? -5.498 -11.169 17.758 1.00 47.09 208 LEU A C 1
ATOM 1660 O O . LEU A 1 208 ? -6.360 -11.874 18.274 1.00 47.09 208 LEU A O 1
ATOM 1664 N N . SER A 1 209 ? -5.747 -10.205 16.875 1.00 46.84 209 SER A N 1
ATOM 1665 C CA . SER A 1 209 ? -6.668 -10.329 15.748 1.00 46.84 209 SER A CA 1
ATOM 1666 C C . SER A 1 209 ? -7.884 -11.227 16.002 1.00 46.84 209 SER A C 1
ATOM 1668 O O . SER A 1 209 ? -7.881 -12.401 15.643 1.00 46.84 209 SER A O 1
ATOM 1670 N N . SER A 1 210 ? -8.950 -10.676 16.581 1.00 42.72 210 SER A N 1
ATOM 1671 C CA . SER A 1 210 ? -10.278 -11.284 16.461 1.00 42.72 210 SER A CA 1
ATOM 1672 C C . SER A 1 210 ? -11.117 -10.483 15.471 1.00 42.72 210 SER A C 1
ATOM 1674 O O . SER A 1 210 ? -11.295 -9.282 15.682 1.00 42.72 210 SER A O 1
ATOM 1676 N N . PRO A 1 211 ? -11.688 -11.113 14.429 1.00 47.72 211 PRO A N 1
ATOM 1677 C CA . PRO A 1 211 ? -12.849 -10.557 13.767 1.00 47.72 211 PRO A CA 1
ATOM 1678 C C . PRO A 1 211 ? -14.048 -10.779 14.696 1.00 47.72 211 PRO A C 1
ATOM 1680 O O . PRO A 1 211 ? -14.475 -11.907 14.944 1.00 47.72 211 PRO A O 1
ATOM 1683 N N . ALA A 1 212 ? -14.582 -9.695 15.247 1.00 51.06 212 ALA A N 1
ATOM 1684 C CA . ALA A 1 212 ? -15.873 -9.717 15.913 1.00 51.06 212 ALA A CA 1
ATOM 1685 C C . ALA A 1 212 ? -16.986 -9.601 14.861 1.00 51.06 212 ALA A C 1
ATOM 1687 O O . ALA A 1 212 ? -16.962 -8.683 14.046 1.00 51.06 212 ALA A O 1
ATOM 1688 N N . LEU A 1 213 ? -17.968 -10.511 14.904 1.00 52.94 213 LEU A N 1
ATOM 1689 C CA . LEU A 1 213 ? -19.385 -10.202 15.176 1.00 52.94 213 LEU A CA 1
ATOM 1690 C C . LEU A 1 213 ? -20.285 -11.426 14.923 1.00 52.94 213 LEU A C 1
ATOM 1692 O O . LEU A 1 213 ? -20.377 -11.932 13.805 1.00 52.94 213 LEU A O 1
ATOM 1696 N N . GLY A 1 214 ? -21.041 -11.840 15.949 1.00 42.53 214 GLY A N 1
ATOM 1697 C CA . GLY A 1 214 ? -22.171 -12.759 15.772 1.00 42.53 214 GLY A CA 1
ATOM 1698 C C . GLY A 1 214 ? -22.683 -13.447 17.037 1.00 42.53 214 GLY A C 1
ATOM 1699 O O . GLY A 1 214 ? -22.499 -14.644 17.200 1.00 42.53 214 GLY A O 1
ATOM 1700 N N . SER A 1 215 ? -23.345 -12.692 17.913 1.00 45.62 215 SER A N 1
ATOM 1701 C CA . SER A 1 215 ? -24.027 -13.160 19.128 1.00 45.62 215 SER A CA 1
ATOM 1702 C C . SER A 1 215 ? -25.206 -14.112 18.856 1.00 45.62 215 SER A C 1
ATOM 1704 O O . SER A 1 215 ? -26.024 -13.840 17.976 1.00 45.62 215 SER A O 1
ATOM 1706 N N . GLY A 1 216 ? -25.345 -15.144 19.702 1.00 45.91 216 GLY A N 1
ATOM 1707 C CA . GLY A 1 216 ? -26.646 -15.689 20.108 1.00 45.91 216 GLY A CA 1
ATOM 1708 C C . GLY A 1 216 ? -26.828 -17.205 19.979 1.00 45.91 216 GLY A C 1
ATOM 1709 O O . GLY A 1 216 ? -27.208 -17.682 18.919 1.00 45.91 216 GLY A O 1
ATOM 1710 N N . ILE A 1 217 ? -26.661 -17.941 21.087 1.00 41.72 217 ILE A N 1
ATOM 1711 C CA . ILE A 1 217 ? -27.679 -18.795 21.750 1.00 41.72 217 ILE A CA 1
ATOM 1712 C C . ILE A 1 217 ? -26.984 -19.714 22.772 1.00 41.72 217 ILE A C 1
ATOM 1714 O O . ILE A 1 217 ? -25.964 -20.344 22.519 1.00 41.72 217 ILE A O 1
ATOM 1718 N N . ARG A 1 218 ? -27.568 -19.746 23.972 1.00 49.91 218 ARG A N 1
ATOM 1719 C CA . ARG A 1 218 ? -27.184 -20.566 25.122 1.00 49.91 218 ARG A CA 1
ATOM 1720 C C . ARG A 1 218 ? -27.585 -22.038 24.918 1.00 49.91 218 ARG A C 1
ATOM 1722 O O . ARG A 1 218 ? -28.714 -22.280 24.508 1.00 49.91 218 ARG A O 1
ATOM 1729 N N . ARG A 1 219 ? -26.756 -22.960 25.426 1.00 42.00 219 ARG A N 1
ATOM 1730 C CA . ARG A 1 219 ? -27.068 -24.040 26.402 1.00 42.00 219 ARG A CA 1
ATOM 1731 C C . ARG A 1 219 ? -26.473 -25.415 26.052 1.00 42.00 219 ARG A C 1
ATOM 1733 O O . ARG A 1 219 ? -26.557 -25.881 24.928 1.00 42.00 219 ARG A O 1
ATOM 1740 N N . HIS A 1 220 ? -26.049 -26.060 27.142 1.00 37.88 220 HIS A N 1
ATOM 1741 C CA . HIS A 1 220 ? -25.761 -27.479 27.374 1.00 37.88 220 HIS A CA 1
ATOM 1742 C C . HIS A 1 220 ? -24.404 -28.035 26.924 1.00 37.88 220 HIS A C 1
ATOM 1744 O O . HIS A 1 220 ? -24.214 -28.429 25.786 1.00 37.88 220 HIS A O 1
ATOM 1750 N N . GLY A 1 221 ? -23.553 -28.253 27.933 1.00 40.22 221 GLY A N 1
ATOM 1751 C CA . GLY A 1 221 ? -23.238 -29.629 28.311 1.00 40.22 221 GLY A CA 1
ATOM 1752 C C . GLY A 1 221 ? -21.830 -30.115 27.988 1.00 40.22 221 GLY A C 1
ATOM 1753 O O . GLY A 1 221 ? -21.385 -30.055 26.854 1.00 40.22 221 GLY A O 1
ATOM 1754 N N . ALA A 1 222 ? -21.229 -30.711 29.017 1.00 41.97 222 ALA A N 1
ATOM 1755 C CA . ALA A 1 222 ? -20.051 -31.572 29.010 1.00 41.97 222 ALA A CA 1
ATOM 1756 C C . ALA A 1 222 ? -18.676 -30.889 28.926 1.00 41.97 222 ALA A C 1
ATOM 1758 O O . ALA A 1 222 ? -18.159 -30.517 27.878 1.00 41.97 222 ALA A O 1
ATOM 1759 N N . SER A 1 223 ? -18.063 -30.839 30.109 1.00 51.84 223 SER A N 1
ATOM 1760 C CA . SER A 1 223 ? -16.629 -30.895 30.348 1.00 51.84 223 SER A CA 1
ATOM 1761 C C . SER A 1 223 ? -15.893 -31.797 29.355 1.00 51.84 223 SER A C 1
ATOM 1763 O O . SER A 1 223 ? -16.168 -32.991 29.273 1.00 51.84 223 SER A O 1
ATOM 1765 N N . ALA A 1 224 ? -14.873 -31.247 28.706 1.00 43.88 224 ALA A N 1
ATOM 1766 C CA . ALA A 1 224 ? -13.735 -32.014 28.227 1.00 43.88 224 ALA A CA 1
ATOM 1767 C C . ALA A 1 224 ? -12.486 -31.138 28.353 1.00 43.88 224 ALA A C 1
ATOM 1769 O O . ALA A 1 224 ? -12.238 -30.227 27.566 1.00 43.88 224 ALA A O 1
ATOM 1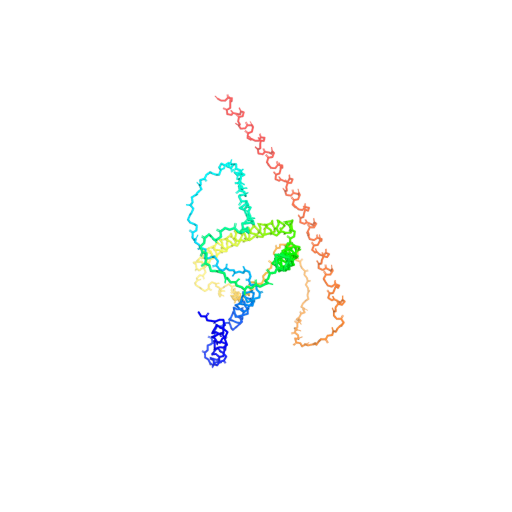770 N N . SER A 1 225 ? -11.714 -31.403 29.401 1.00 50.31 225 SER A N 1
ATOM 1771 C CA . SER A 1 225 ? -10.343 -30.941 29.569 1.00 50.31 225 SER A CA 1
ATOM 1772 C C . SER A 1 225 ? -9.470 -31.575 28.485 1.00 50.31 225 SER A C 1
ATOM 1774 O O . SER A 1 225 ? -9.048 -32.723 28.624 1.00 50.31 225 SER A O 1
ATOM 1776 N N . ILE A 1 226 ? -9.209 -30.851 27.398 1.00 44.47 226 ILE A N 1
ATOM 1777 C CA . ILE A 1 226 ? -8.246 -31.280 26.381 1.00 44.47 226 ILE A CA 1
ATOM 1778 C C . ILE A 1 226 ? -6.896 -30.655 26.723 1.00 44.47 226 ILE A C 1
ATOM 1780 O O . ILE A 1 226 ? -6.611 -29.497 26.429 1.00 44.47 226 ILE A O 1
ATOM 1784 N N . SER A 1 227 ? -6.085 -31.469 27.393 1.00 48.25 227 SER A N 1
ATOM 1785 C CA . SER A 1 227 ? -4.643 -31.305 27.518 1.00 48.25 227 SER A CA 1
ATOM 1786 C C . SER A 1 227 ? -4.030 -31.332 26.115 1.00 48.25 227 SER A C 1
ATOM 1788 O O . SER A 1 227 ? -4.037 -32.374 25.457 1.00 48.25 227 SER A O 1
ATOM 1790 N N . MET A 1 228 ? -3.541 -30.192 25.623 1.00 44.00 228 MET A N 1
ATOM 1791 C CA . MET A 1 228 ? -2.777 -30.161 24.377 1.00 44.00 228 MET A CA 1
ATOM 1792 C C . MET A 1 228 ? -1.326 -30.520 24.667 1.00 44.00 228 MET A C 1
ATOM 1794 O O . MET A 1 228 ? -0.497 -29.699 25.052 1.00 44.00 228 MET A O 1
ATOM 1798 N N . ASN A 1 229 ? -1.073 -31.812 24.488 1.00 46.59 229 ASN A N 1
ATOM 1799 C CA . ASN A 1 229 ? 0.231 -32.435 24.417 1.00 46.59 229 ASN A CA 1
ATOM 1800 C C . ASN A 1 229 ? 0.922 -31.968 23.126 1.00 46.59 229 ASN A C 1
ATOM 1802 O O . ASN A 1 229 ? 0.561 -32.385 22.027 1.00 46.59 229 ASN A O 1
ATOM 1806 N N . MET A 1 230 ? 1.880 -31.057 23.259 1.00 53.28 230 MET A N 1
ATOM 1807 C CA . MET A 1 230 ? 2.652 -30.517 22.148 1.00 53.28 230 MET A CA 1
ATOM 1808 C C . MET A 1 230 ? 3.903 -31.374 21.962 1.00 53.28 230 MET A C 1
ATOM 1810 O O . MET A 1 230 ? 4.953 -31.089 22.524 1.00 53.28 230 MET A O 1
ATOM 1814 N N . ASN A 1 231 ? 3.771 -32.440 21.176 1.00 49.16 231 ASN A N 1
ATOM 1815 C CA . ASN A 1 231 ? 4.894 -33.163 20.595 1.00 49.16 231 ASN A CA 1
ATOM 1816 C C . ASN A 1 231 ? 4.555 -33.459 19.131 1.00 49.16 231 ASN A C 1
ATOM 1818 O O . ASN A 1 231 ? 3.539 -34.096 18.890 1.00 49.16 231 ASN A O 1
ATOM 1822 N N . SER A 1 232 ? 5.391 -32.920 18.225 1.00 50.62 232 SER A N 1
ATOM 1823 C CA . SER A 1 232 ? 6.052 -33.551 17.059 1.00 50.62 232 SER A CA 1
ATOM 1824 C C . SER A 1 232 ? 5.230 -34.600 16.261 1.00 50.62 232 SER A C 1
ATOM 1826 O O . SER A 1 232 ? 4.510 -35.391 16.838 1.00 50.62 232 SER A O 1
ATOM 1828 N N . TYR A 1 233 ? 5.232 -34.724 14.931 1.00 42.62 233 TYR A N 1
ATOM 1829 C CA . TYR A 1 233 ? 6.333 -34.941 13.991 1.00 42.62 233 TYR A CA 1
ATOM 1830 C C . TYR A 1 233 ? 5.821 -34.660 12.564 1.00 42.62 233 TYR A C 1
ATOM 1832 O O . TYR A 1 233 ? 4.647 -34.844 12.257 1.00 42.62 233 TYR A O 1
ATOM 1840 N N . THR A 1 234 ? 6.739 -34.276 11.686 1.00 52.41 234 THR A N 1
ATOM 1841 C CA . THR A 1 234 ? 6.599 -34.170 10.229 1.00 52.41 234 THR A CA 1
ATOM 1842 C C . THR A 1 234 ? 5.972 -35.418 9.589 1.00 52.41 234 THR A C 1
ATOM 1844 O O . THR A 1 234 ? 6.620 -36.465 9.540 1.00 52.41 234 THR A O 1
ATOM 1847 N N . SER A 1 235 ? 4.762 -35.302 9.035 1.00 50.09 235 SER A N 1
ATOM 1848 C CA . SER A 1 235 ? 4.182 -36.298 8.130 1.00 50.09 235 SER A CA 1
ATOM 1849 C C . SER A 1 235 ? 3.715 -35.615 6.849 1.00 50.09 235 SER A C 1
ATOM 1851 O O . SER A 1 235 ? 2.852 -34.745 6.850 1.00 50.09 235 SER A O 1
ATOM 1853 N N . THR A 1 236 ? 4.275 -36.035 5.722 1.00 56.34 236 THR A N 1
ATOM 1854 C CA . THR A 1 236 ? 3.927 -35.596 4.362 1.00 56.34 236 THR A CA 1
ATOM 1855 C C . THR A 1 236 ? 2.518 -36.029 3.914 1.00 56.34 236 THR A C 1
ATOM 1857 O O . THR A 1 236 ? 2.145 -35.815 2.764 1.00 56.34 236 THR A O 1
ATOM 1860 N N . GLY A 1 237 ? 1.711 -36.613 4.810 1.00 56.28 237 GLY A N 1
ATOM 1861 C CA . GLY A 1 237 ? 0.275 -36.847 4.617 1.00 56.28 237 GLY A CA 1
ATOM 1862 C C . GLY A 1 237 ? -0.609 -35.622 4.893 1.00 56.28 237 GLY A C 1
ATOM 1863 O O . GLY A 1 237 ? -1.747 -35.591 4.431 1.00 56.28 237 GLY A O 1
ATOM 1864 N N . ASP A 1 238 ? -0.084 -34.597 5.575 1.00 57.38 238 ASP A N 1
ATOM 1865 C CA . ASP A 1 238 ? -0.863 -33.434 6.027 1.00 57.38 238 ASP A CA 1
ATOM 1866 C C . ASP A 1 238 ? -1.259 -32.455 4.912 1.00 57.38 238 ASP A C 1
ATOM 1868 O O . ASP A 1 238 ? -2.127 -31.615 5.134 1.00 57.38 238 ASP A O 1
ATOM 1872 N N . GLU A 1 239 ? -0.676 -32.526 3.710 1.00 67.88 239 GLU A N 1
ATOM 1873 C CA . GLU A 1 239 ? -0.987 -31.560 2.641 1.00 67.88 239 GLU A CA 1
ATOM 1874 C C . GLU A 1 239 ? -2.417 -31.702 2.109 1.00 67.88 239 GLU A C 1
ATOM 1876 O O . GLU A 1 239 ? -3.086 -30.698 1.852 1.00 67.88 239 GLU A O 1
ATOM 1881 N N . LYS A 1 240 ? -2.925 -32.936 1.988 1.00 72.94 240 LYS A N 1
ATOM 1882 C CA . LYS A 1 240 ? -4.312 -33.174 1.554 1.00 72.94 240 LYS A CA 1
ATOM 1883 C C . LYS A 1 240 ? -5.311 -32.726 2.621 1.00 72.94 240 LYS A C 1
ATOM 1885 O O . LYS A 1 240 ? -6.311 -32.092 2.290 1.00 72.94 240 LYS A O 1
ATOM 1890 N N . ASP A 1 241 ? -4.991 -32.956 3.890 1.00 77.88 241 ASP A N 1
ATOM 1891 C CA . ASP A 1 241 ? -5.820 -32.529 5.020 1.00 77.88 241 ASP A CA 1
ATOM 1892 C C . ASP A 1 241 ? -5.730 -31.013 5.259 1.00 77.88 241 ASP A C 1
ATOM 1894 O O . ASP A 1 241 ? -6.704 -30.370 5.655 1.00 77.88 241 ASP A O 1
ATOM 1898 N N . ALA A 1 242 ? -4.579 -30.392 4.990 1.00 80.38 242 ALA A N 1
ATOM 1899 C CA . ALA A 1 242 ? -4.423 -28.941 4.971 1.00 80.38 242 ALA A CA 1
ATOM 1900 C C . ALA A 1 242 ? -5.232 -28.315 3.828 1.00 80.38 242 ALA A C 1
ATOM 1902 O O . ALA A 1 242 ? -5.954 -27.350 4.064 1.00 80.38 242 ALA A O 1
ATOM 1903 N N . SER A 1 243 ? -5.191 -28.897 2.626 1.00 80.50 243 SER A N 1
ATOM 1904 C CA . SER A 1 243 ? -5.984 -28.436 1.481 1.00 80.50 243 SER A CA 1
ATOM 1905 C C . SER A 1 243 ? -7.491 -28.540 1.746 1.00 80.50 243 SER A C 1
ATOM 1907 O O . SER A 1 243 ? -8.214 -27.571 1.515 1.00 80.50 243 SER A O 1
ATOM 1909 N N . ALA A 1 244 ? -7.962 -29.647 2.332 1.00 89.38 244 ALA A N 1
ATOM 1910 C CA . ALA A 1 244 ? -9.365 -29.807 2.721 1.00 89.38 244 ALA A CA 1
ATOM 1911 C C . ALA A 1 244 ? -9.809 -28.768 3.770 1.00 89.38 244 ALA A C 1
ATOM 1913 O O . ALA A 1 244 ? -10.899 -28.203 3.667 1.00 89.38 244 ALA A O 1
ATOM 1914 N N . ARG A 1 245 ? -8.948 -28.459 4.752 1.00 84.31 245 ARG A N 1
ATOM 1915 C CA . ARG A 1 245 ? -9.205 -27.408 5.752 1.00 84.31 245 ARG A CA 1
ATOM 1916 C C . ARG A 1 245 ? -9.255 -26.012 5.130 1.00 84.31 245 ARG A C 1
ATOM 1918 O O . ARG A 1 245 ? -10.135 -25.230 5.480 1.00 84.31 245 ARG A O 1
ATOM 1925 N N . VAL A 1 246 ? -8.356 -25.704 4.195 1.00 88.94 246 VAL A N 1
ATOM 1926 C CA . VAL A 1 246 ? -8.363 -24.424 3.465 1.00 88.94 246 VAL A CA 1
ATOM 1927 C C . VAL A 1 246 ? -9.649 -24.271 2.653 1.00 88.94 246 VAL A C 1
ATOM 1929 O O . VAL A 1 246 ? -10.276 -23.214 2.713 1.00 88.94 246 VAL A O 1
ATOM 1932 N N . GLU A 1 247 ? -10.095 -25.322 1.965 1.00 94.12 247 GLU A N 1
ATOM 1933 C CA . GLU A 1 247 ? -11.331 -25.274 1.177 1.00 94.12 247 GLU A CA 1
ATOM 1934 C C . GLU A 1 247 ? -12.576 -25.124 2.068 1.00 94.12 247 GLU A C 1
ATOM 1936 O O . GLU A 1 247 ? -13.483 -24.353 1.757 1.00 94.12 247 GLU A O 1
ATOM 1941 N N . GLN A 1 248 ? -12.598 -25.766 3.240 1.00 93.31 248 GLN A N 1
ATOM 1942 C CA . GLN A 1 248 ? -13.665 -25.577 4.226 1.00 93.31 248 GLN A CA 1
ATOM 1943 C C . GLN A 1 248 ? -13.731 -24.129 4.737 1.00 93.31 248 GLN A C 1
ATOM 1945 O O . GLN A 1 248 ? -14.818 -23.552 4.829 1.00 93.31 248 GLN A O 1
ATOM 1950 N N . VAL A 1 249 ? -12.579 -23.524 5.047 1.00 93.19 249 VAL A N 1
ATOM 1951 C CA . VAL A 1 249 ? -12.500 -22.114 5.457 1.00 93.19 249 VAL A CA 1
ATOM 1952 C C . VAL A 1 249 ? -12.953 -21.200 4.319 1.00 93.19 249 VAL A C 1
ATOM 1954 O O . VAL A 1 249 ? -13.724 -20.274 4.556 1.00 93.19 249 VAL A O 1
ATOM 1957 N N . ARG A 1 250 ? -12.563 -21.492 3.074 1.00 94.19 250 ARG A N 1
ATOM 1958 C CA . ARG A 1 250 ? -12.996 -20.741 1.888 1.00 94.19 250 ARG A CA 1
ATOM 1959 C C . ARG A 1 250 ? -14.515 -20.763 1.715 1.00 94.19 250 ARG A C 1
ATOM 1961 O O . ARG A 1 250 ? -15.123 -19.710 1.530 1.00 94.19 250 ARG A O 1
ATOM 1968 N N . MET A 1 251 ? -15.136 -21.936 1.839 1.00 91.69 251 MET A N 1
ATOM 1969 C CA . MET A 1 251 ? -16.593 -22.088 1.769 1.00 91.69 251 MET A CA 1
ATOM 1970 C C . MET A 1 251 ? -17.308 -21.357 2.912 1.00 91.69 251 MET A C 1
ATOM 1972 O O . MET A 1 251 ? -18.366 -20.758 2.705 1.00 91.69 251 MET A O 1
ATOM 1976 N N . LEU A 1 252 ? -16.727 -21.358 4.116 1.00 94.94 252 LEU A N 1
ATOM 1977 C CA . LEU A 1 252 ? -17.265 -20.611 5.251 1.00 94.94 252 LEU A CA 1
ATOM 1978 C C . LEU A 1 252 ? -17.205 -19.097 5.014 1.00 94.94 252 LEU A C 1
ATOM 1980 O O . LEU A 1 252 ? -18.198 -18.418 5.275 1.00 94.94 252 LEU A O 1
ATOM 1984 N N . ILE A 1 253 ? -16.080 -18.589 4.503 1.00 91.81 253 ILE A N 1
ATOM 1985 C CA . ILE A 1 253 ? -15.890 -17.169 4.175 1.00 91.81 253 ILE A CA 1
ATOM 1986 C C . ILE A 1 253 ? -16.916 -16.731 3.128 1.00 91.81 253 ILE A C 1
ATOM 1988 O O . ILE A 1 253 ? -17.654 -15.784 3.387 1.00 91.81 253 ILE A O 1
ATOM 1992 N N . LEU A 1 254 ? -17.054 -17.471 2.022 1.00 92.50 254 LEU A N 1
ATOM 1993 C CA . LEU A 1 254 ? -18.062 -17.197 0.986 1.00 92.50 254 LEU A CA 1
ATOM 1994 C C . LEU A 1 254 ? -19.489 -17.186 1.559 1.00 92.50 254 LEU A C 1
ATOM 1996 O O . LEU A 1 254 ? -20.287 -16.295 1.269 1.00 92.50 254 LEU A O 1
ATOM 2000 N N . GLY A 1 255 ? -19.816 -18.144 2.430 1.00 92.62 255 GLY A N 1
ATOM 2001 C CA . GLY A 1 255 ? -21.122 -18.185 3.087 1.00 92.62 255 GLY A CA 1
ATOM 2002 C C . GLY A 1 255 ? -21.346 -17.031 4.073 1.00 92.62 255 GLY A C 1
ATOM 2003 O O . GLY A 1 255 ? -22.475 -16.560 4.232 1.00 92.62 255 GLY A O 1
ATOM 2004 N N . MET A 1 256 ? -20.300 -16.574 4.764 1.00 92.69 256 MET A N 1
ATOM 2005 C CA . MET A 1 256 ? -20.363 -15.404 5.643 1.00 92.69 256 MET A CA 1
ATOM 2006 C C . MET A 1 256 ? -20.542 -14.114 4.845 1.00 92.69 256 MET A C 1
ATOM 2008 O O . MET A 1 256 ? -21.392 -13.306 5.217 1.00 92.69 256 MET A O 1
ATOM 2012 N N . GLU A 1 257 ? -19.814 -13.961 3.742 1.00 90.12 257 GLU A N 1
ATOM 2013 C CA . GLU A 1 257 ? -19.892 -12.822 2.827 1.00 90.12 257 GLU A CA 1
ATOM 2014 C C . GLU A 1 257 ? -21.299 -12.675 2.242 1.00 90.12 257 GLU A C 1
ATOM 2016 O O . GLU A 1 257 ? -21.914 -11.619 2.375 1.00 90.12 257 GLU A O 1
ATOM 2021 N N . GLN A 1 258 ? -21.892 -13.769 1.749 1.00 94.19 258 GLN A N 1
ATOM 2022 C CA . GLN A 1 258 ? -23.263 -13.755 1.234 1.00 94.19 258 GLN A CA 1
ATOM 2023 C C . GLN A 1 258 ? -24.287 -13.323 2.300 1.00 94.19 258 GLN A C 1
ATOM 2025 O O . GLN A 1 258 ? -25.202 -12.542 2.030 1.00 94.19 258 GLN A O 1
ATOM 2030 N N . ARG A 1 259 ? -24.148 -13.805 3.544 1.00 92.94 259 ARG A N 1
ATOM 2031 C CA . ARG A 1 259 ? -25.042 -13.398 4.644 1.00 92.94 259 ARG A CA 1
ATOM 2032 C C . ARG A 1 259 ? -24.859 -11.931 5.025 1.00 92.94 259 ARG A C 1
ATOM 2034 O O . ARG A 1 259 ? -25.832 -11.298 5.438 1.00 92.94 259 ARG A O 1
ATOM 2041 N N . LEU A 1 260 ? -23.636 -11.416 4.934 1.00 92.25 260 LEU A N 1
ATOM 2042 C CA . LEU A 1 260 ? -23.314 -10.027 5.236 1.00 92.25 260 LEU A CA 1
ATOM 2043 C C . LEU A 1 260 ? -23.890 -9.100 4.158 1.00 92.25 260 LEU A C 1
ATOM 2045 O O . LEU A 1 260 ? -24.592 -8.156 4.510 1.00 92.25 260 LEU A O 1
ATOM 2049 N N . GLN A 1 261 ? -23.752 -9.463 2.883 1.00 93.75 261 GLN A N 1
ATOM 2050 C CA . GLN A 1 261 ? -24.335 -8.744 1.747 1.00 93.75 261 GLN A CA 1
ATOM 2051 C C . GLN A 1 261 ? -25.867 -8.641 1.844 1.00 93.75 261 GLN A C 1
ATOM 2053 O O . GLN A 1 261 ? -26.439 -7.562 1.720 1.00 93.75 261 GLN A O 1
ATOM 2058 N N . VAL A 1 262 ? -26.560 -9.733 2.190 1.00 91.00 262 VAL A N 1
ATOM 2059 C CA . VAL A 1 262 ? -28.024 -9.704 2.387 1.00 91.00 262 VAL A CA 1
ATOM 2060 C C . VAL A 1 262 ? -28.434 -8.787 3.548 1.00 91.00 262 VAL A C 1
ATOM 2062 O O . VAL A 1 262 ? -29.504 -8.173 3.517 1.00 91.00 262 VAL A O 1
ATOM 2065 N N . ARG A 1 263 ? -27.625 -8.700 4.612 1.00 95.38 263 ARG A N 1
ATOM 2066 C CA . ARG A 1 263 ? -27.887 -7.775 5.727 1.00 95.38 263 ARG A CA 1
ATOM 2067 C C . ARG A 1 263 ? -27.648 -6.331 5.309 1.00 95.38 263 ARG A C 1
ATOM 2069 O O . ARG A 1 263 ? -28.456 -5.481 5.667 1.00 95.38 263 ARG A O 1
ATOM 2076 N N . GLU A 1 264 ? -26.594 -6.079 4.546 1.00 91.00 264 GLU A N 1
ATOM 2077 C CA . GLU A 1 264 ? -26.274 -4.766 3.997 1.00 91.00 264 GLU A CA 1
ATOM 2078 C C . GLU A 1 264 ? -27.399 -4.253 3.093 1.00 91.00 264 GLU A C 1
ATOM 2080 O O . GLU A 1 264 ? -27.912 -3.165 3.328 1.00 91.00 264 GLU A O 1
ATOM 2085 N N . GLU A 1 265 ? -27.906 -5.070 2.167 1.00 95.12 265 GLU A N 1
ATOM 2086 C CA . GLU A 1 265 ? -29.056 -4.708 1.326 1.00 95.12 265 GLU A CA 1
ATOM 2087 C C . GLU A 1 265 ? -30.319 -4.399 2.145 1.00 95.12 265 GLU A C 1
ATOM 2089 O O . GLU A 1 265 ? -31.100 -3.506 1.804 1.00 95.12 265 GLU A O 1
ATOM 2094 N N . LYS A 1 266 ? -30.552 -5.138 3.238 1.00 94.94 266 LYS A N 1
ATOM 2095 C CA . LYS A 1 266 ? -31.685 -4.882 4.141 1.00 94.94 266 LYS A CA 1
ATOM 2096 C C . LYS A 1 266 ? -31.516 -3.577 4.911 1.00 94.94 266 LYS A C 1
ATOM 2098 O O . LYS A 1 266 ? -32.496 -2.849 5.064 1.00 94.94 266 LYS A O 1
ATOM 2103 N N . LEU A 1 267 ? -30.307 -3.288 5.388 1.00 93.06 267 LEU A N 1
ATOM 2104 C CA . LEU A 1 267 ? -29.988 -2.035 6.068 1.00 93.06 267 LEU A CA 1
ATOM 2105 C C . LEU A 1 267 ? -30.094 -0.853 5.104 1.00 93.06 267 LEU A C 1
ATOM 2107 O O . LEU A 1 267 ? -30.766 0.116 5.439 1.00 93.06 267 LEU A O 1
ATOM 2111 N N . ALA A 1 268 ? -29.554 -0.971 3.890 1.00 92.69 268 ALA A N 1
ATOM 2112 C CA . ALA A 1 268 ? -29.662 0.043 2.844 1.00 92.69 268 ALA A CA 1
ATOM 2113 C C . ALA A 1 268 ? -31.130 0.371 2.523 1.00 92.69 268 ALA A C 1
ATOM 2115 O O . ALA A 1 268 ? -31.526 1.531 2.576 1.00 92.69 268 ALA A O 1
ATOM 2116 N N . LYS A 1 269 ? -31.980 -0.648 2.324 1.00 97.31 269 LYS A N 1
ATOM 2117 C CA . LYS A 1 269 ? -33.434 -0.458 2.140 1.00 97.31 269 LYS A CA 1
ATOM 2118 C C . LYS A 1 269 ? -34.115 0.179 3.353 1.00 97.31 269 LYS A C 1
ATOM 2120 O O . LYS A 1 269 ? -35.119 0.870 3.206 1.00 97.31 269 LYS A O 1
ATOM 2125 N N . SER A 1 270 ? -33.632 -0.096 4.564 1.00 94.44 270 SER A N 1
ATOM 2126 C CA . SER A 1 270 ? -34.172 0.518 5.781 1.00 94.44 270 SER A CA 1
ATOM 2127 C C . SER A 1 270 ? -33.800 1.997 5.882 1.00 94.44 270 SER A C 1
ATOM 2129 O O . SER A 1 270 ? -34.650 2.795 6.268 1.00 94.44 270 SER A O 1
ATOM 2131 N N . ILE A 1 271 ? -32.564 2.353 5.523 1.00 92.56 271 ILE A N 1
ATOM 2132 C CA . ILE A 1 271 ? -32.077 3.737 5.480 1.00 92.56 271 ILE A CA 1
ATOM 2133 C C . ILE A 1 271 ? -32.844 4.519 4.416 1.00 92.56 271 ILE A C 1
ATOM 2135 O O . ILE A 1 271 ? -33.426 5.547 4.735 1.00 92.56 271 ILE A O 1
ATOM 2139 N N . GLU A 1 272 ? -32.968 3.980 3.202 1.00 97.19 272 GLU A N 1
ATOM 2140 C CA . GLU A 1 272 ? -33.723 4.608 2.110 1.00 97.19 272 GLU A CA 1
ATOM 2141 C C . GLU A 1 272 ? -35.176 4.916 2.517 1.00 97.19 272 GLU A C 1
ATOM 2143 O O . GLU A 1 272 ? -35.701 5.999 2.252 1.00 97.19 272 GLU A O 1
ATOM 2148 N N . ARG A 1 273 ? -35.837 3.993 3.230 1.00 97.50 273 ARG A N 1
ATOM 2149 C CA . ARG A 1 273 ? -37.182 4.244 3.769 1.00 97.50 273 ARG A CA 1
ATOM 2150 C C . ARG A 1 273 ? -37.188 5.350 4.817 1.00 97.50 273 ARG A C 1
ATOM 2152 O O . ARG A 1 273 ? -38.091 6.182 4.772 1.00 97.50 273 ARG A O 1
ATOM 2159 N N . ALA A 1 274 ? -36.228 5.360 5.739 1.00 96.06 274 ALA A N 1
ATOM 2160 C CA . ALA A 1 274 ? -36.128 6.398 6.762 1.00 96.06 274 ALA A CA 1
ATOM 2161 C C . ALA A 1 274 ? -35.902 7.781 6.130 1.00 96.06 274 ALA A C 1
ATOM 2163 O O . ALA A 1 274 ? -36.649 8.708 6.427 1.00 96.06 274 ALA A O 1
ATOM 2164 N N . GLU A 1 275 ? -34.983 7.890 5.171 1.00 94.94 275 GLU A N 1
ATOM 2165 C CA . GLU A 1 275 ? -34.724 9.123 4.417 1.00 94.94 275 GLU A CA 1
ATOM 2166 C C . GLU A 1 275 ? -35.959 9.578 3.624 1.00 94.94 275 GLU A C 1
ATOM 2168 O O . GLU A 1 275 ? -36.276 10.765 3.568 1.00 94.94 275 GLU A O 1
ATOM 2173 N N . SER A 1 276 ? -36.715 8.644 3.034 1.00 97.62 276 SER A N 1
ATOM 2174 C CA . SER A 1 276 ? -37.960 8.983 2.333 1.00 97.62 276 SER A CA 1
ATOM 2175 C C . SER A 1 276 ? -39.042 9.529 3.276 1.00 97.62 276 SER A C 1
ATOM 2177 O O . SER A 1 276 ? -39.819 10.401 2.885 1.00 97.62 276 SER A O 1
ATOM 2179 N N . GLN A 1 277 ? -39.098 9.034 4.517 1.00 97.56 277 GLN A N 1
ATOM 2180 C CA . GLN A 1 277 ? -40.015 9.535 5.542 1.00 97.56 277 GLN A CA 1
ATOM 2181 C C . GLN A 1 277 ? -39.568 10.902 6.062 1.00 97.56 277 GLN A C 1
ATOM 2183 O O . GLN A 1 277 ? -40.412 11.775 6.247 1.00 97.56 277 GLN A O 1
ATOM 2188 N N . GLU A 1 278 ? -38.262 11.102 6.236 1.00 94.88 278 GLU A N 1
ATOM 2189 C CA . GLU A 1 278 ? -37.676 12.385 6.620 1.00 94.88 278 GLU A CA 1
ATOM 2190 C C . GLU A 1 278 ? -37.999 13.474 5.593 1.00 94.88 278 GLU A C 1
ATOM 2192 O O . GLU A 1 278 ? -38.548 14.507 5.969 1.00 94.88 278 GLU A O 1
ATOM 2197 N N . ARG A 1 279 ? -37.801 13.211 4.291 1.00 96.44 279 ARG A N 1
ATOM 2198 C CA . ARG A 1 279 ? -38.169 14.165 3.226 1.00 96.44 279 ARG A CA 1
ATOM 2199 C C . ARG A 1 279 ? -39.647 14.545 3.264 1.00 96.44 279 ARG A C 1
ATOM 2201 O O . ARG A 1 279 ? -39.976 15.724 3.209 1.00 96.44 279 ARG A O 1
ATOM 2208 N N . ARG A 1 280 ? -40.543 13.562 3.420 1.00 96.69 280 ARG A N 1
ATOM 2209 C CA . ARG A 1 280 ? -41.992 13.821 3.535 1.00 96.69 280 ARG A CA 1
ATOM 2210 C C . ARG A 1 280 ? -42.330 14.683 4.750 1.00 96.69 280 ARG A C 1
ATOM 2212 O O . ARG A 1 280 ? -43.224 15.522 4.680 1.00 96.69 280 ARG A O 1
ATOM 2219 N N . PHE A 1 281 ? -41.643 14.464 5.870 1.00 96.94 281 PHE A N 1
ATOM 2220 C CA . PHE A 1 281 ? -41.846 15.252 7.081 1.00 96.94 281 PHE A CA 1
ATOM 2221 C C . PHE A 1 281 ? -41.319 16.684 6.919 1.00 96.94 281 PHE A C 1
ATOM 2223 O O . PHE A 1 281 ? -41.986 17.630 7.337 1.00 96.94 281 PHE A O 1
ATOM 2230 N N . GLU A 1 282 ? -40.164 16.863 6.274 1.00 96.94 282 GLU A N 1
ATOM 2231 C CA . GLU A 1 282 ? -39.627 18.189 5.966 1.00 96.94 282 GLU A CA 1
ATOM 2232 C C . GLU A 1 282 ? -40.530 18.982 5.017 1.00 96.94 282 GLU A C 1
ATOM 2234 O O . GLU A 1 282 ? -40.787 20.152 5.290 1.00 96.94 282 GLU A O 1
ATOM 2239 N N . GLU A 1 283 ? -41.063 18.353 3.966 1.00 97.12 283 GLU A N 1
ATOM 2240 C CA . GLU A 1 283 ? -42.034 18.965 3.045 1.00 97.12 283 GLU A CA 1
ATOM 2241 C C . GLU A 1 283 ? -43.317 19.408 3.769 1.00 97.12 283 GLU A C 1
ATOM 2243 O O . GLU A 1 283 ? -43.819 20.510 3.550 1.00 97.12 283 GLU A O 1
ATOM 2248 N N . GLY A 1 284 ? -43.837 18.584 4.686 1.00 96.00 284 GLY A N 1
ATOM 2249 C CA . GLY A 1 284 ? -44.988 18.961 5.510 1.00 96.00 284 GLY A CA 1
ATOM 2250 C C . GLY A 1 284 ? -44.680 20.127 6.456 1.00 96.00 284 GLY A C 1
ATOM 2251 O O . GLY A 1 284 ? -45.503 21.025 6.639 1.00 96.00 284 GLY A O 1
ATOM 2252 N N . ARG A 1 285 ? -43.471 20.150 7.030 1.00 95.94 285 ARG A N 1
ATOM 2253 C CA . ARG A 1 285 ? -43.021 21.236 7.909 1.00 95.94 285 ARG A CA 1
ATOM 2254 C C . ARG A 1 285 ? -42.856 22.554 7.150 1.00 95.94 285 ARG A C 1
ATOM 2256 O O . ARG A 1 285 ? -43.229 23.596 7.681 1.00 95.94 285 ARG A O 1
ATOM 2263 N N . THR A 1 286 ? -42.297 22.531 5.939 1.00 97.06 286 THR A N 1
ATOM 2264 C CA . THR A 1 286 ? -42.138 23.742 5.119 1.00 97.06 286 THR A CA 1
ATOM 2265 C C . THR A 1 286 ? -43.481 24.284 4.638 1.00 97.06 286 THR A C 1
ATOM 2267 O O . THR A 1 286 ? -43.661 25.498 4.658 1.00 97.06 286 THR A O 1
ATOM 2270 N N . ALA A 1 287 ? -44.441 23.420 4.291 1.00 96.12 287 ALA A N 1
ATOM 2271 C CA . ALA A 1 287 ? -45.797 23.838 3.931 1.00 96.12 287 ALA A CA 1
ATOM 2272 C C . ALA A 1 287 ? -46.521 24.552 5.089 1.00 96.12 287 ALA A C 1
ATOM 2274 O O . ALA A 1 287 ? -47.079 25.625 4.884 1.00 96.12 287 ALA A O 1
ATOM 2275 N N . LEU A 1 288 ? -46.444 24.012 6.314 1.00 95.50 288 LEU A N 1
ATOM 2276 C CA . LEU A 1 288 ? -47.040 24.637 7.505 1.00 95.50 288 LEU A CA 1
ATOM 2277 C C . LEU A 1 288 ? -46.452 26.019 7.812 1.00 95.50 288 LEU A C 1
ATOM 2279 O O . LEU A 1 288 ? -47.185 26.926 8.189 1.00 95.50 288 LEU A O 1
ATOM 2283 N N . LEU A 1 289 ? -45.136 26.184 7.646 1.00 94.94 289 LEU A N 1
ATOM 2284 C CA . LEU A 1 289 ? -44.467 27.474 7.851 1.00 94.94 289 LEU A CA 1
ATOM 2285 C C . LEU A 1 289 ? -44.809 28.508 6.771 1.00 94.94 289 LEU A C 1
ATOM 2287 O O . LEU A 1 289 ? -44.647 29.697 7.012 1.00 94.94 289 LEU A O 1
ATOM 2291 N N . ALA A 1 290 ? -45.233 28.073 5.583 1.00 94.50 290 ALA A N 1
ATOM 2292 C CA . ALA A 1 290 ? -45.624 28.972 4.500 1.00 94.50 290 ALA A CA 1
ATOM 2293 C C . ALA A 1 290 ? -47.075 29.475 4.626 1.00 94.50 290 ALA A C 1
ATOM 2295 O O . ALA A 1 290 ? -47.430 30.455 3.975 1.00 94.50 290 ALA A O 1
ATOM 2296 N N . GLU A 1 291 ? -47.911 28.803 5.421 1.00 92.19 291 GLU A N 1
ATOM 2297 C CA . GLU A 1 291 ? -49.326 29.149 5.619 1.00 92.19 291 GLU A CA 1
ATOM 2298 C C . GLU A 1 291 ? -49.552 30.148 6.773 1.00 92.19 291 GLU A C 1
ATOM 2300 O O . GLU A 1 291 ? -50.614 30.767 6.853 1.00 92.19 291 GLU A O 1
ATOM 2305 N N . THR A 1 292 ? -48.553 30.335 7.644 1.00 80.44 292 THR A N 1
ATOM 2306 C CA . THR A 1 292 ? -48.544 31.320 8.745 1.00 80.44 292 THR A CA 1
ATOM 2307 C C . THR A 1 292 ? -47.901 32.638 8.345 1.00 80.44 292 THR A C 1
ATOM 2309 O O . THR A 1 292 ? -48.473 33.696 8.687 1.00 80.44 292 THR A O 1
#

Radius of gyration: 39.34 Å; Cα contacts (8 Å, |Δi|>4): 14; chains: 1; bounding box: 108×68×104 Å

Secondary structure (DSSP, 8-state):
--HHHHHHHHHHHHHHHHH-TTS--SS-HHHHHHHHHHHHHHHHHHHH-TT-----------------------------------------S---------HHHHHHHHHHHHHHHHHHHHHHHHHHHHHHHTSPPHHHHHHHHHHHHHHHHHHHHHHHHHHHHHHHHHHHHHHHHHHHHHHHHHH-TTHHHHTT-PPPP----------------------------------TTHHHHHHHHHHHHHHHHHHHHHHHHHHHHHHHHHHHHHHHHHHHHHHHHHHHHHH-

Mean predicted aligned error: 20.85 Å

Sequence (292 aa):
MSRLNLKKLLVMMRASMMRGHKTVRGCDASRVLYALDEANAILSYLITCPQFVFTSPTRLQRDAKACTPTTMRRAQSVRHYARPSLALGADDLGMLREGDETNEDVLRRQLLDKDRENDKLQTQIQLLQAQLAQRPPLEAVQELEKEYKNLDLLLQGTQRENERCMAELERAKTREKMLERELTKLAGENWQSSLDITPAPVHNTPVLSSPALGSGIRRHGASASISMNMNSYTSTGDEKDASARVEQVRMLILGMEQRLQVREEKLAKSIERAESQERRFEEGRTALLAET

Solvent-accessible surface area (backbone atoms only — not comparable to full-atom values): 18570 Å² total; per-residue (Å²): 134,59,77,68,59,55,56,52,51,52,54,49,51,54,57,48,57,71,71,57,81,84,74,76,87,83,68,65,63,67,60,57,52,50,55,51,51,53,52,48,52,53,52,52,50,63,69,73,46,86,79,75,72,85,74,76,83,78,80,83,74,88,75,93,72,85,87,72,92,76,71,87,76,78,77,78,78,78,77,77,71,75,72,80,72,82,75,77,80,81,79,90,73,83,74,90,73,91,61,95,70,50,74,65,56,56,50,50,52,52,50,53,54,49,50,55,50,49,54,52,51,50,53,51,49,54,51,52,50,54,56,57,70,67,51,76,58,68,66,61,55,53,49,52,54,50,50,51,54,49,51,51,52,52,51,54,52,51,51,55,50,52,52,50,51,53,52,50,51,52,52,48,53,53,52,49,55,51,51,52,50,52,44,33,72,76,58,36,92,54,35,47,70,78,65,68,50,71,75,74,75,86,69,84,64,75,90,70,87,74,90,85,85,84,89,87,83,91,86,84,84,79,93,75,91,78,81,82,78,89,69,89,78,98,57,94,71,48,61,63,59,48,50,54,50,51,51,51,51,50,54,49,50,54,54,51,50,54,58,48,50,57,49,49,57,51,49,50,55,50,48,55,51,50,53,55,51,50,51,55,51,50,54,54,51,54,53,58,65,71,76,108

Organism: NCBI:txid117010

=== Feature glossary ===
Feature key, reading from the visual/contextual features back to the raw sequence:

Rendered structure images. Six rendered views show the 3D structure from the faces of a cube — i.e. along ±x, ±y, ±z. Rendering representation is drawn randomly per protein from cartoon (secondary-structure ribbons), sticks (backbone bonds), or molecular surface; coloring is either N→C rainbow (blue at the N-terminus through red at the C-terminus) or one color per chain.

Contact-map, Ramachandran, and PAE plots. The contact map is a binary N×N matrix image: pixel (i, j) is dark where Cα_i and Cα_j are within 8 Å and |i−j|>4. Because the |i−j|>4 filter removes local helical contacts, off-diagonal stripes parallel to the main diagonal indicate parallel β-sheets; stripes perpendicular to it indicate antiparallel β-sheets. The Ramachandran plot scatters every residue's (φ, ψ) pair against the sterically allowed regions. The PAE heatmap renders the predicted-aligned-error matrix.

InterPro / GO / CATH / organism. Database cross-references. InterPro integrates a dozen domain/family signature databases into unified entries with residue-range hits. GO terms attach function/process/location labels with evidence codes. CATH codes position the fold in a four-level structural taxonomy. Organism is the NCBI-taxonomy species name.

Nearest PDB structures. The Foldseek neighbor list gives the closest experimentally determined structures in the PDB, ranked by structural alignment. TM-score near 1 means near-identical fold; near 0.3 means only rough topology match. This is how one finds what a novel AlphaFold prediction most resembles in the solved-structure universe.

Predicted aligned error. PAE(i, j) answers: if I align the predicted and true structures on residue i, how far off (in Å) do I expect residue j to be? A block-diagonal PAE matrix with low values on the blocks and high values off-diagonal is the signature of a multi-domain protein with confidently predicted domains but uncertain inter-domain orientation.

Solvent-accessible surface area. Accessible surface area quantifies burial. A residue with SASA near zero is packed into the hydrophobic core; one with SASA >100 Å² sits on the surface. Computed here via the Shrake–Rupley numerical algorithm with a 1.4 Å probe.

B-factor. B-factor (Debye–Waller factor) reflects atomic displacement in the crystal lattice. It is an experimental observable (units Å²), not a prediction; low values mean the atom is pinned down, high values mean it moves or is heterogeneous across the crystal.

pLDDT. For AlphaFold models, the B-factor field carries pLDDT — the model's own estimate of local accuracy on a 0–100 scale. Regions with pLDDT<50 should be treated as essentially unmodeled; they often correspond to intrinsically disordered segments.

Backbone torsions (φ/ψ). φ (phi) and ψ (psi) are the two rotatable backbone dihedrals per residue: φ is the C(i-1)–N–Cα–C torsion, ψ is the N–Cα–C–N(i+1) torsion, both in degrees on (−180°, 180°]. α-helical residues cluster near (−60°, −45°); β-strand residues near (−120°, +130°). A Ramachandran plot is simply a scatter of (φ, ψ) for every residue.

Radius of gyration, Cα contacts, bounding box. Radius of gyration (Rg) is the root-mean-square distance of Cα atoms from their centroid — a single number for overall size and compactness. A globular domain of N residues has Rg ≈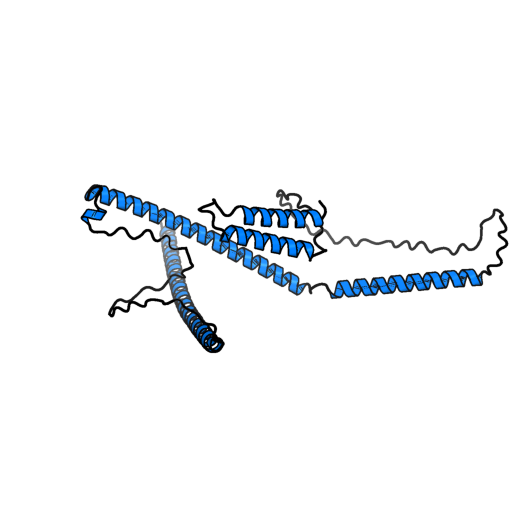 2.2·N^0.38 Å; an extended or disordered chain has a much larger Rg. The Cα contact count is the number of residue pairs whose Cα atoms are within 8 Å and are more than four positions apart in 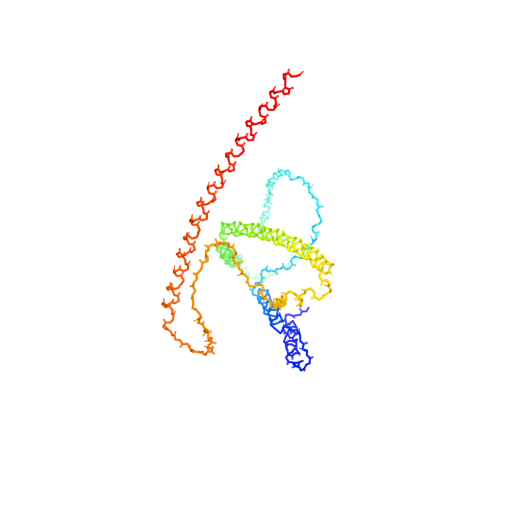sequence — a standard proxy for tertiary packing density. The bounding box is the smallest axis-aligned box enclosing all Cα atoms.

Secondary structure (3-state, P-SEA). Three-state secondary structure (P-SEA) collapses the eight DSSP classes into helix (a), strand (b), and coil (c). P-SEA assigns these from Cα geometry alone — distances and angles — without requiring backbone oxygens, so it works on any Cα trace.

Secondary structure (8-state, DSSP). DSSP 8-state secondary structure assigns each residue one of H (α-helix), G (3₁₀-helix), I (π-helix), E (extended β-strand), B (isolated β-bridge), T (hydrogen-bonded turn), S (bend), or '-' (coil). The assignment is computed from backbone hydrogen-bond geometry via the Kabsch–Sander algorithm.

Foldseek 3Di. A 3Di character summarizes, for each residue, the relative orientation of the Cα frame of its nearest spatial neighbor. Because it encodes fold topology rather than chemistry, 3Di alignments detect remote structural similarity that sequence alignment misses.

mmCIF coordinates. The mmCIF block holds the 3D Cartesian coordinates of each backbone atom (N, Cα, C, O) in ångströms. mmCIF is the PDB's canonical archive format — a tagged-loop text representation of the atomic model.

Sequence. Sequence gives the chain of amino acids in standard one-letter code (A=alanine, C=cysteine, …, Y=tyrosine), read N→C. It is the only feature that is directly encoded by the gene; all structural features are derived from the folded form of this sequence.